Protein AF-A0A2M8EIN1-F1 (afdb_monomer)

pLDDT: mean 70.29, std 22.01, range [26.58, 96.62]

Nearest PDB structures (foldseek):
  2w57-assembly1_B  TM=6.858E-01  e=1.657E-06  Vibrio cholerae
  5fd6-assembly2_C  TM=6.858E-01  e=2.921E-05  Rhizobium leguminosarum bv. viciae
  5fd5-assembly2_B  TM=5.800E-01  e=1.011E-05  Rhizobium leguminosarum bv. viciae
  4rb2-assemb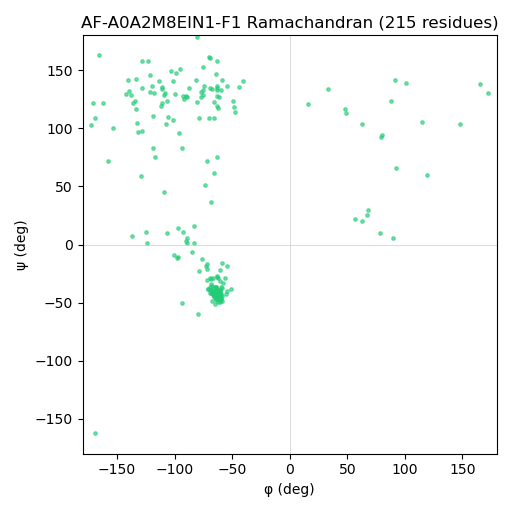ly1_D  TM=7.002E-01  e=6.571E-05  Magnetospirillum gryphiswaldense MSR-1 v2
  2o03-assembly1_A-2  TM=5.219E-01  e=1.565E-05  Mycobacterium tuberculosis

Secondary structure (DSSP, 8-state):
-PPP--TTSPPHHHHHHHHTT----HHHHHHHHHHHHSTTB-EEHHHHHHHHHHTTS-S--------------------------------------------HHHHHHHHHHHHHTTSEEEEE-TT--EEEEE--TT-TT--EEEETTT-BEEETTTTTHHHHHHHHHHHHHHHHHHHHTT--S-----EEEE--HHHHHHHHHHHTS--------

Solvent-accessible surface area (backbone atoms only — not comparable to full-atom values): 14073 Å² total; per-residue (Å²): 132,86,75,83,80,69,97,76,72,75,56,68,63,53,51,53,31,48,77,61,76,41,76,83,41,73,66,53,47,52,56,53,49,54,31,61,76,35,50,53,46,57,30,36,68,68,56,46,51,53,57,58,52,58,73,68,66,81,76,91,82,88,84,88,80,92,79,97,81,84,89,83,84,89,82,94,74,81,90,80,91,82,90,85,84,88,78,92,80,88,82,91,79,83,86,80,93,62,86,64,79,82,48,68,68,58,52,51,54,48,51,52,52,36,35,73,64,56,48,26,43,80,45,69,50,99,85,69,48,60,30,39,23,35,42,60,90,82,51,67,73,49,49,29,35,37,20,77,80,81,46,41,49,44,73,36,60,72,92,35,46,88,53,46,59,59,51,42,52,50,50,51,51,53,54,50,55,42,42,75,74,68,56,73,91,84,82,68,84,55,78,46,77,47,71,43,72,68,59,51,50,52,52,51,54,56,72,70,50,77,79,91,78,84,87,86,131

Mean predicted aligned error: 16.98 Å

Foldseek 3Di:
DDDPDDPPDPDVQVVVCVVLVHDPDPLLSLLLVVQVVVQQDWDFLVRSLVVSQVVLPPPDDDDDDDDPDDDDDDDDDDDDDDDDDDDDDDDDDDDDPDPPNQDSVNSVVSQVSCVVSPQWDWDQAPVRTTIIHGDDPVPQQFEWEAANPRRGIDTCCPVCVVVRVVSSVVVVVVVVVCVVVVDPPDGDYHYHYYHDPVRVVVVVVVVVDDDPPDDDD

Sequence (217 aa):
MPKPLTANEPDPIDVLLSAHGLRRTAAARRVLGWLLAHPDTSYTHAQLQTALQSVGGASDADSDAANPNTRTSDGYAASSSTKGVGTKGEGTKGEGTGSVALDRVTLYRLIDRLTQVGLLLCRVDAQRVRRYQAMPASVHALPHFECQSCHRDSPLLGPLQANALDLEVAAQSALQALKALGYQGLSLDLAVRGVCADCATAAVMQAASPNTADKTS

Radius of gyration: 26.56 Å; Cα contacts (8 Å, |Δi|>4): 176; chains: 1; bounding box: 76×55×76 Å

Structure (mmCIF, N/CA/C/O backbone):
data_AF-A0A2M8EIN1-F1
#
_entry.id   AF-A0A2M8EIN1-F1
#
loop_
_atom_site.group_PDB
_atom_site.id
_atom_site.type_symbol
_atom_site.label_atom_id
_atom_site.label_alt_id
_atom_site.label_comp_id
_atom_site.label_asym_id
_atom_site.label_entity_id
_atom_site.label_seq_id
_atom_site.pdbx_PDB_ins_code
_atom_site.Cartn_x
_atom_site.Cartn_y
_atom_site.Cartn_z
_atom_site.occupancy
_atom_site.B_iso_or_equiv
_atom_site.auth_seq_id
_atom_site.auth_comp_id
_atom_site.auth_asym_id
_atom_site.auth_atom_id
_atom_site.pdbx_PDB_model_num
ATOM 1 N N . MET A 1 1 ? 25.787 29.197 -12.187 1.00 43.19 1 MET A N 1
ATOM 2 C CA . MET A 1 1 ? 26.590 27.962 -12.315 1.00 43.19 1 MET A CA 1
ATOM 3 C C . MET A 1 1 ? 25.955 26.905 -11.426 1.00 43.19 1 MET A C 1
ATOM 5 O O . MET A 1 1 ? 25.859 27.168 -10.232 1.00 43.19 1 MET A O 1
ATOM 9 N N . PRO A 1 2 ? 25.434 25.789 -11.960 1.00 49.88 2 PRO A N 1
ATOM 10 C CA . PRO A 1 2 ? 24.911 24.728 -11.111 1.00 49.88 2 PRO A CA 1
ATOM 11 C C . PRO A 1 2 ? 26.072 24.086 -10.344 1.00 49.88 2 PRO A C 1
ATOM 13 O O . PRO A 1 2 ? 27.142 23.837 -10.898 1.00 49.88 2 PRO A O 1
ATOM 16 N N . LYS A 1 3 ? 25.865 23.902 -9.039 1.00 43.62 3 LYS A N 1
ATOM 17 C CA . LYS A 1 3 ? 26.817 23.288 -8.112 1.00 43.62 3 LYS A CA 1
ATOM 18 C C . LYS A 1 3 ? 27.042 21.831 -8.550 1.00 43.62 3 LYS A C 1
ATOM 20 O O . LYS A 1 3 ? 26.046 21.132 -8.733 1.00 43.62 3 LYS A O 1
ATOM 25 N N . PRO A 1 4 ? 28.287 21.361 -8.741 1.00 45.16 4 PRO A N 1
ATOM 26 C CA . PRO A 1 4 ? 28.523 19.962 -9.070 1.00 45.16 4 PRO A CA 1
ATOM 27 C C . PRO A 1 4 ? 28.022 19.111 -7.900 1.00 45.16 4 PRO A C 1
ATOM 29 O O . PRO A 1 4 ? 28.492 19.264 -6.772 1.00 45.16 4 PRO A O 1
ATOM 32 N N . LEU A 1 5 ? 27.017 18.270 -8.157 1.00 45.00 5 LEU A N 1
ATOM 33 C CA . LEU A 1 5 ? 26.525 17.292 -7.194 1.00 45.00 5 LEU A CA 1
ATOM 34 C C . LEU A 1 5 ? 27.652 16.285 -6.966 1.00 45.00 5 LEU A C 1
ATOM 36 O O . LEU A 1 5 ? 28.040 15.533 -7.858 1.00 45.00 5 LEU A O 1
ATOM 40 N N . THR A 1 6 ? 28.249 16.349 -5.784 1.00 48.03 6 THR A N 1
ATOM 41 C CA . THR A 1 6 ? 29.313 15.453 -5.346 1.00 48.03 6 THR A CA 1
ATOM 42 C C . THR A 1 6 ? 28.803 14.015 -5.318 1.00 48.03 6 THR A C 1
ATOM 44 O O . THR A 1 6 ? 27.806 13.727 -4.663 1.00 48.03 6 THR A O 1
ATOM 47 N N . ALA A 1 7 ? 29.522 13.116 -5.989 1.00 54.56 7 ALA A N 1
ATOM 48 C CA . ALA A 1 7 ? 29.237 11.689 -6.163 1.00 54.56 7 ALA A CA 1
ATOM 49 C C . ALA A 1 7 ? 29.361 10.832 -4.878 1.00 54.56 7 ALA A C 1
ATOM 51 O O . ALA A 1 7 ? 29.859 9.711 -4.929 1.00 54.56 7 ALA A O 1
ATOM 52 N N . ASN A 1 8 ? 28.971 11.360 -3.715 1.00 55.66 8 ASN A N 1
ATOM 53 C CA . ASN A 1 8 ? 29.146 10.685 -2.425 1.00 55.66 8 ASN A CA 1
ATOM 54 C C . ASN A 1 8 ? 27.921 10.773 -1.500 1.00 55.66 8 ASN A C 1
ATOM 56 O O . ASN A 1 8 ? 28.000 10.372 -0.341 1.00 55.66 8 ASN A O 1
ATOM 60 N N . GLU A 1 9 ? 26.793 11.303 -1.982 1.00 69.19 9 GLU A N 1
ATOM 61 C CA . GLU A 1 9 ? 25.536 11.221 -1.238 1.00 69.19 9 GLU A CA 1
ATOM 62 C C . GLU A 1 9 ? 24.924 9.829 -1.468 1.00 69.19 9 GLU A C 1
ATOM 64 O O . GLU A 1 9 ? 24.759 9.425 -2.624 1.00 69.19 9 GLU A O 1
ATOM 69 N N . PRO A 1 10 ? 24.669 9.045 -0.405 1.00 76.00 10 PRO A N 1
ATOM 70 C CA . PRO A 1 10 ? 24.139 7.699 -0.556 1.00 76.00 10 PRO A CA 1
ATOM 71 C C . PRO A 1 10 ? 22.756 7.761 -1.209 1.00 76.00 10 PRO A C 1
ATOM 73 O O . PRO A 1 10 ? 21.912 8.549 -0.788 1.00 76.00 10 PRO A O 1
ATOM 76 N N . ASP A 1 11 ? 22.527 6.916 -2.222 1.00 84.44 11 ASP A N 1
ATOM 77 C CA . ASP A 1 11 ? 21.230 6.797 -2.897 1.00 84.44 11 ASP A CA 1
ATOM 78 C C . ASP A 1 11 ? 20.120 6.643 -1.834 1.00 84.44 11 ASP A C 1
ATOM 80 O O . ASP A 1 11 ? 20.204 5.727 -1.003 1.00 84.44 11 ASP A O 1
ATOM 84 N N . PRO A 1 12 ? 19.092 7.515 -1.811 1.00 86.94 12 PRO A N 1
ATOM 85 C CA . PRO A 1 12 ? 18.032 7.462 -0.804 1.00 86.94 12 PRO A CA 1
ATOM 86 C C . PRO A 1 12 ? 17.336 6.095 -0.758 1.00 86.94 12 PRO A C 1
ATOM 88 O O . PRO A 1 12 ? 16.903 5.656 0.309 1.00 86.94 12 PRO A O 1
ATOM 91 N N . ILE A 1 13 ? 17.282 5.375 -1.883 1.00 87.88 13 ILE A N 1
ATOM 92 C CA . ILE A 1 13 ? 16.743 4.015 -1.945 1.00 87.88 13 ILE A CA 1
ATOM 93 C C . ILE A 1 13 ? 17.654 3.044 -1.182 1.00 87.88 13 ILE A C 1
ATOM 95 O O . ILE A 1 13 ? 17.165 2.203 -0.429 1.00 87.88 13 ILE A O 1
ATOM 99 N N . ASP A 1 14 ? 18.975 3.166 -1.320 1.00 90.06 14 ASP A N 1
ATOM 100 C CA . ASP A 1 14 ? 19.936 2.332 -0.591 1.00 90.06 14 ASP A CA 1
ATOM 101 C C . ASP A 1 14 ? 19.925 2.611 0.914 1.00 90.06 14 ASP A C 1
ATOM 103 O O . ASP A 1 14 ? 20.078 1.676 1.711 1.00 90.06 14 ASP A O 1
ATOM 107 N N . VAL A 1 15 ? 19.715 3.871 1.305 1.00 88.75 15 VAL A N 1
ATOM 108 C CA . VAL A 1 15 ? 19.518 4.261 2.707 1.00 88.75 15 VAL A CA 1
ATOM 109 C C . VAL A 1 15 ? 18.266 3.589 3.267 1.00 88.75 15 VAL A C 1
ATOM 111 O O . VAL A 1 15 ? 18.354 2.929 4.302 1.00 88.75 15 VAL A O 1
ATOM 114 N N . LEU A 1 16 ? 17.131 3.670 2.563 1.00 87.06 16 LEU A N 1
ATOM 115 C CA . LEU A 1 16 ? 15.874 3.031 2.975 1.00 87.06 16 LEU A CA 1
ATOM 116 C C . LEU A 1 16 ? 16.002 1.507 3.066 1.00 87.06 16 LEU A C 1
ATOM 118 O O . LEU A 1 16 ? 15.614 0.906 4.067 1.00 87.06 16 LEU A O 1
ATOM 122 N N . LEU A 1 17 ? 16.597 0.860 2.062 1.00 89.50 17 LEU A N 1
ATOM 123 C CA . LEU A 1 17 ? 16.824 -0.585 2.102 1.00 89.50 17 LEU A CA 1
ATOM 124 C C . LEU A 1 17 ? 17.684 -0.973 3.312 1.00 89.50 17 LEU A C 1
ATOM 126 O O . LEU A 1 17 ? 17.349 -1.918 4.024 1.00 89.50 17 LEU A O 1
ATOM 130 N N . SER A 1 18 ? 18.755 -0.223 3.580 1.00 89.75 18 SER A N 1
ATOM 131 C CA . SER A 1 18 ? 19.656 -0.499 4.704 1.00 89.75 18 SER A CA 1
ATOM 132 C C . SER A 1 18 ? 18.981 -0.268 6.058 1.00 89.75 18 SER A C 1
ATOM 134 O O . SER A 1 18 ? 19.122 -1.105 6.948 1.00 89.75 18 SER A O 1
ATOM 136 N N . ALA A 1 19 ? 18.201 0.808 6.199 1.00 85.81 19 ALA A N 1
ATOM 137 C CA . ALA A 1 19 ? 17.457 1.131 7.419 1.00 85.81 19 ALA A CA 1
ATOM 138 C C . ALA A 1 19 ? 16.446 0.035 7.802 1.00 85.81 19 ALA A C 1
ATOM 140 O O . ALA A 1 19 ? 16.230 -0.218 8.984 1.00 85.81 19 ALA A O 1
ATOM 141 N N . HIS A 1 20 ? 15.890 -0.671 6.812 1.00 86.44 20 HIS A N 1
ATOM 142 C CA . HIS A 1 20 ? 14.961 -1.787 7.013 1.00 86.44 20 HIS A CA 1
ATOM 143 C C . HIS A 1 20 ? 15.640 -3.176 6.955 1.00 86.44 20 HIS A C 1
ATOM 145 O O . HIS A 1 20 ? 14.966 -4.205 6.842 1.00 86.44 20 HIS A O 1
ATOM 151 N N . GLY A 1 21 ? 16.978 -3.236 7.019 1.00 86.56 21 GLY A N 1
ATOM 152 C CA . GLY A 1 21 ? 17.743 -4.491 7.052 1.00 86.56 21 GLY A CA 1
ATOM 153 C C . GLY A 1 21 ? 17.669 -5.313 5.757 1.00 86.56 21 GLY A C 1
ATOM 154 O O . GLY A 1 21 ? 17.814 -6.539 5.781 1.00 86.56 21 GLY A O 1
ATOM 155 N N . LEU A 1 22 ? 17.406 -4.662 4.622 1.00 90.81 22 LEU A N 1
ATOM 156 C CA . LEU A 1 22 ? 17.303 -5.280 3.302 1.00 90.81 22 LEU A CA 1
ATOM 157 C C . LEU A 1 22 ? 18.621 -5.189 2.525 1.00 90.81 22 LEU A C 1
ATOM 159 O O . LEU A 1 22 ? 19.415 -4.262 2.666 1.00 90.81 22 LEU A O 1
ATOM 163 N N . ARG A 1 23 ? 18.855 -6.168 1.643 1.00 90.94 23 ARG A N 1
ATOM 164 C CA . ARG A 1 23 ? 20.025 -6.176 0.752 1.00 90.94 23 ARG A CA 1
ATOM 165 C C . ARG A 1 23 ? 19.836 -5.167 -0.390 1.00 90.94 23 ARG A C 1
ATOM 167 O O . ARG A 1 23 ? 18.823 -5.215 -1.086 1.00 90.94 23 ARG A O 1
ATOM 174 N N . ARG A 1 24 ? 20.863 -4.352 -0.660 1.00 93.25 24 ARG A N 1
ATOM 175 C CA . ARG A 1 24 ? 20.944 -3.329 -1.733 1.00 93.25 24 ARG A CA 1
ATOM 176 C C . ARG A 1 24 ? 21.120 -3.914 -3.145 1.00 93.25 24 ARG A C 1
ATOM 178 O O . ARG A 1 24 ? 22.041 -3.583 -3.891 1.00 93.25 24 ARG A O 1
ATOM 185 N N . THR A 1 25 ? 20.264 -4.866 -3.503 1.00 91.94 25 THR A N 1
ATOM 186 C CA . THR A 1 25 ? 20.297 -5.512 -4.824 1.00 91.94 25 THR A CA 1
ATOM 187 C C . THR A 1 25 ? 19.722 -4.590 -5.902 1.00 91.94 25 THR A C 1
ATOM 189 O O . THR A 1 25 ? 18.850 -3.772 -5.615 1.00 91.94 25 THR A O 1
ATOM 192 N N . ALA A 1 26 ? 20.157 -4.747 -7.157 1.00 89.19 26 ALA A N 1
ATOM 193 C CA . ALA A 1 26 ? 19.619 -3.974 -8.282 1.00 89.19 26 ALA A CA 1
ATOM 194 C C . ALA A 1 26 ? 18.100 -4.173 -8.457 1.00 89.19 26 ALA A C 1
ATOM 196 O O . ALA A 1 26 ? 17.375 -3.222 -8.731 1.00 89.19 26 ALA A O 1
ATOM 197 N N . ALA A 1 27 ? 17.604 -5.394 -8.225 1.00 90.88 27 ALA A N 1
ATOM 198 C CA . ALA A 1 27 ? 16.177 -5.701 -8.263 1.00 90.88 27 ALA A CA 1
ATOM 199 C C . ALA A 1 27 ? 15.396 -4.974 -7.155 1.00 90.88 27 ALA A C 1
ATOM 201 O O . ALA A 1 27 ? 14.360 -4.377 -7.436 1.00 90.88 27 ALA A O 1
ATOM 202 N N . ALA A 1 28 ? 15.908 -4.971 -5.917 1.00 91.25 28 ALA A N 1
ATOM 203 C CA . ALA A 1 28 ? 15.284 -4.246 -4.810 1.00 91.25 28 ALA A CA 1
ATOM 204 C C . ALA A 1 28 ? 15.242 -2.736 -5.078 1.00 91.25 28 ALA A C 1
ATOM 206 O O . ALA A 1 28 ? 14.190 -2.126 -4.905 1.00 91.25 28 ALA A O 1
ATOM 207 N N . ARG A 1 29 ? 16.347 -2.159 -5.576 1.00 92.50 29 ARG A N 1
ATOM 208 C CA . ARG A 1 29 ? 16.404 -0.745 -5.966 1.00 92.50 29 ARG A CA 1
ATOM 209 C C . ARG A 1 29 ? 15.386 -0.405 -7.050 1.00 92.50 29 ARG A C 1
ATOM 211 O O . ARG A 1 29 ? 14.655 0.566 -6.912 1.00 92.50 29 ARG A O 1
ATOM 218 N N . ARG A 1 30 ? 15.289 -1.231 -8.095 1.00 92.50 30 ARG A N 1
ATOM 219 C CA . ARG A 1 30 ? 14.351 -1.020 -9.207 1.00 92.50 30 ARG A CA 1
ATOM 220 C C . ARG A 1 30 ? 12.890 -1.096 -8.757 1.00 92.50 30 ARG A C 1
ATOM 222 O O . ARG A 1 30 ? 12.107 -0.222 -9.108 1.00 92.50 30 ARG A O 1
ATOM 229 N N . VAL A 1 31 ? 12.527 -2.122 -7.984 1.00 93.62 31 VAL A N 1
ATOM 230 C CA . VAL A 1 31 ? 11.150 -2.310 -7.490 1.00 93.62 31 VAL A CA 1
ATOM 231 C C . VAL A 1 31 ? 10.758 -1.180 -6.540 1.00 93.62 31 VAL A C 1
ATOM 233 O O . VAL A 1 31 ? 9.716 -0.557 -6.730 1.00 93.62 31 VAL A O 1
ATOM 236 N N . LEU A 1 32 ? 11.593 -0.901 -5.534 1.00 92.50 32 LEU A N 1
ATOM 237 C CA . LEU A 1 32 ? 11.302 0.130 -4.540 1.00 92.50 32 LEU A CA 1
ATOM 238 C C . LEU A 1 32 ? 11.316 1.529 -5.169 1.00 92.50 32 LEU A C 1
ATOM 240 O O . LEU A 1 32 ? 10.403 2.307 -4.923 1.00 92.50 32 LEU A O 1
ATOM 244 N N . GLY A 1 33 ? 12.291 1.819 -6.032 1.00 91.94 33 GLY A N 1
ATOM 245 C CA . GLY A 1 33 ? 12.370 3.083 -6.763 1.00 91.94 33 GLY A CA 1
ATOM 246 C C . GLY A 1 33 ? 11.152 3.332 -7.649 1.00 91.94 33 GLY A C 1
ATOM 247 O O . GLY A 1 33 ? 10.603 4.429 -7.628 1.00 91.94 33 GLY A O 1
ATOM 248 N N . TRP A 1 34 ? 10.668 2.309 -8.365 1.00 93.81 34 TRP A N 1
ATOM 249 C CA . TRP A 1 34 ? 9.449 2.430 -9.171 1.00 93.81 34 TRP A CA 1
ATOM 250 C C . TRP A 1 34 ? 8.224 2.774 -8.322 1.00 93.81 34 TRP A C 1
ATOM 252 O O . TRP A 1 34 ? 7.456 3.667 -8.676 1.00 93.81 34 TRP A O 1
ATOM 262 N N . LEU A 1 35 ? 8.040 2.074 -7.202 1.00 91.81 35 LEU A N 1
ATOM 263 C CA . LEU A 1 35 ? 6.889 2.281 -6.325 1.0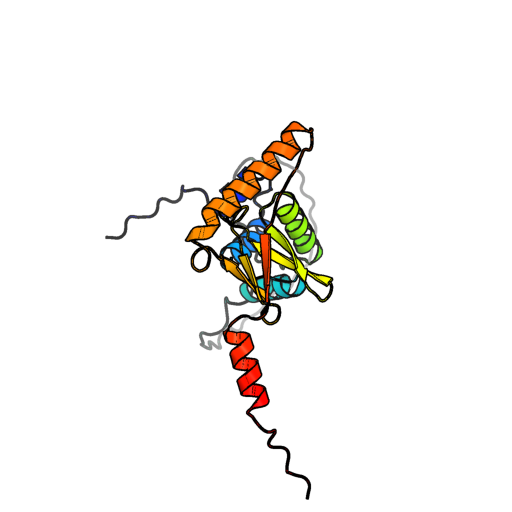0 91.81 35 LEU A CA 1
ATOM 264 C C . LEU A 1 35 ? 6.951 3.650 -5.632 1.00 91.81 35 LEU A C 1
ATOM 266 O O . LEU A 1 35 ? 5.932 4.325 -5.549 1.00 91.81 35 LEU A O 1
ATOM 270 N N . LEU A 1 36 ? 8.137 4.098 -5.206 1.00 88.50 36 LEU A N 1
ATOM 271 C CA . LEU A 1 36 ? 8.331 5.427 -4.612 1.00 88.50 36 LEU A CA 1
ATOM 272 C C . LEU A 1 36 ? 8.146 6.569 -5.618 1.00 88.50 36 LEU A C 1
ATOM 274 O O . LEU A 1 36 ? 7.723 7.649 -5.223 1.00 88.50 36 LEU A O 1
ATOM 278 N N . ALA A 1 37 ? 8.428 6.340 -6.904 1.00 89.06 37 ALA A N 1
ATOM 279 C CA . ALA A 1 37 ? 8.134 7.304 -7.965 1.00 89.06 37 ALA A CA 1
ATOM 280 C C . ALA A 1 37 ? 6.626 7.426 -8.262 1.00 89.06 37 ALA A C 1
ATOM 282 O O . ALA A 1 37 ? 6.197 8.406 -8.866 1.00 89.06 37 ALA A O 1
ATOM 283 N N . HIS A 1 38 ? 5.819 6.453 -7.823 1.00 87.94 38 HIS A N 1
ATOM 284 C CA . HIS A 1 38 ? 4.370 6.414 -8.026 1.00 87.94 38 HIS A CA 1
ATOM 285 C C . HIS A 1 38 ? 3.632 6.175 -6.697 1.00 87.94 38 HIS A C 1
ATOM 287 O O . HIS A 1 38 ? 2.891 5.192 -6.582 1.00 87.94 38 HIS A O 1
ATOM 293 N N . PRO A 1 39 ? 3.810 7.053 -5.688 1.00 80.69 39 PRO A N 1
ATOM 294 C CA . PRO A 1 39 ? 3.332 6.801 -4.331 1.00 80.69 39 PRO A CA 1
ATOM 295 C C . PRO A 1 39 ? 1.807 6.694 -4.253 1.00 80.69 39 PRO A C 1
ATOM 297 O O . PRO A 1 39 ? 1.313 5.935 -3.434 1.00 80.69 39 PRO A O 1
ATOM 300 N N . ASP A 1 40 ? 1.062 7.354 -5.143 1.00 76.31 40 ASP A N 1
ATOM 301 C CA . ASP A 1 40 ? -0.413 7.349 -5.150 1.00 76.31 40 ASP A CA 1
ATOM 302 C C . ASP A 1 40 ? -1.020 6.213 -5.995 1.00 76.31 40 ASP A C 1
ATOM 304 O O . ASP A 1 40 ? -2.236 6.145 -6.196 1.00 76.31 40 ASP A O 1
ATOM 308 N N . THR A 1 41 ? -0.178 5.344 -6.567 1.00 84.44 41 THR A N 1
ATOM 309 C CA . THR A 1 41 ? -0.621 4.260 -7.453 1.00 84.44 41 THR A CA 1
ATOM 310 C C . THR A 1 41 ? -0.528 2.917 -6.750 1.00 84.44 41 THR A C 1
ATOM 312 O O . THR A 1 41 ? 0.544 2.489 -6.321 1.00 84.44 41 THR A O 1
ATOM 315 N N . SER A 1 42 ? -1.655 2.211 -6.693 1.00 86.56 42 SER A N 1
ATOM 316 C CA . SER A 1 42 ? -1.711 0.843 -6.196 1.00 86.56 42 SER A CA 1
ATOM 317 C C . SER A 1 42 ? -1.547 -0.156 -7.348 1.00 86.56 42 SER A C 1
ATOM 319 O O . SER A 1 42 ? -2.279 -0.128 -8.339 1.00 86.56 42 SER A O 1
ATOM 321 N N . TYR A 1 43 ? -0.582 -1.066 -7.224 1.00 91.19 43 TYR A N 1
ATOM 322 C CA . TYR A 1 43 ? -0.282 -2.068 -8.245 1.00 91.19 43 TYR A CA 1
ATOM 323 C C . TYR A 1 43 ? -0.659 -3.467 -7.777 1.00 91.19 43 TYR A C 1
ATOM 325 O O . TYR A 1 43 ? -0.275 -3.903 -6.694 1.00 91.19 43 TYR A O 1
ATOM 333 N N . THR A 1 44 ? -1.323 -4.245 -8.624 1.00 91.88 44 THR A N 1
ATOM 334 C CA . THR A 1 44 ? -1.281 -5.708 -8.479 1.00 91.88 44 THR A CA 1
ATOM 335 C C . THR A 1 44 ? 0.114 -6.225 -8.837 1.00 91.88 44 THR A C 1
ATOM 337 O O . THR A 1 44 ? 0.875 -5.563 -9.543 1.00 91.88 44 THR A O 1
ATOM 340 N N . HIS A 1 45 ? 0.456 -7.443 -8.410 1.00 91.38 45 HIS A N 1
ATOM 341 C CA . HIS A 1 45 ? 1.738 -8.046 -8.789 1.00 91.38 45 HIS A CA 1
ATOM 342 C C . HIS A 1 45 ? 1.939 -8.103 -10.314 1.00 91.38 45 HIS A C 1
ATOM 344 O O . HIS A 1 45 ? 3.023 -7.791 -10.799 1.00 91.38 45 HIS A O 1
ATOM 350 N N . ALA A 1 46 ? 0.896 -8.471 -11.069 1.00 90.62 46 ALA A N 1
ATOM 351 C CA . ALA A 1 46 ? 0.962 -8.559 -12.526 1.00 90.62 46 ALA A CA 1
ATOM 352 C C . ALA A 1 46 ? 1.189 -7.181 -13.168 1.00 90.62 46 ALA A C 1
ATOM 354 O O . ALA A 1 46 ? 2.063 -7.038 -14.016 1.00 90.62 46 ALA A O 1
ATOM 355 N N . GLN A 1 47 ? 0.467 -6.153 -12.709 1.00 92.12 47 GLN A N 1
ATOM 356 C CA . GLN A 1 47 ? 0.660 -4.781 -13.187 1.00 92.12 47 GLN A CA 1
ATOM 357 C C . GLN A 1 47 ? 2.066 -4.265 -12.882 1.00 92.12 47 GLN A C 1
ATOM 359 O O . GLN A 1 47 ? 2.694 -3.665 -13.749 1.00 92.12 47 GLN A O 1
ATOM 364 N N . LEU A 1 48 ? 2.582 -4.528 -11.678 1.00 93.19 48 LEU A N 1
ATOM 365 C CA . LEU A 1 48 ? 3.937 -4.132 -11.304 1.00 93.19 48 LEU A CA 1
ATOM 366 C C . LEU A 1 48 ? 4.987 -4.854 -12.157 1.00 93.19 48 LEU A C 1
ATOM 368 O O . LEU A 1 48 ? 5.960 -4.240 -12.580 1.00 93.19 48 LEU A O 1
ATOM 372 N N . GLN A 1 49 ? 4.779 -6.137 -12.458 1.00 91.44 49 GLN A N 1
ATOM 373 C CA . GLN A 1 49 ? 5.652 -6.888 -13.355 1.00 91.44 49 GLN A CA 1
ATOM 374 C C . GLN A 1 49 ? 5.686 -6.259 -14.756 1.00 91.44 49 GLN A C 1
ATOM 376 O O . GLN A 1 49 ? 6.772 -6.004 -15.273 1.00 91.44 49 GLN A O 1
ATOM 381 N N . THR A 1 50 ? 4.525 -5.960 -15.344 1.00 91.50 50 THR A N 1
ATOM 382 C CA . THR A 1 50 ? 4.427 -5.310 -16.661 1.00 91.50 50 THR A CA 1
ATOM 383 C C . THR A 1 50 ? 5.079 -3.927 -16.662 1.00 91.50 50 THR A C 1
ATOM 385 O O . THR A 1 50 ? 5.870 -3.621 -17.552 1.00 91.50 50 THR A O 1
ATOM 388 N N . ALA A 1 51 ? 4.800 -3.113 -15.642 1.00 90.19 51 ALA A N 1
ATOM 389 C CA . ALA A 1 51 ? 5.354 -1.770 -15.503 1.00 90.19 51 ALA A CA 1
ATOM 390 C C . ALA A 1 51 ? 6.883 -1.788 -15.355 1.00 90.19 51 ALA A C 1
ATOM 392 O O . ALA A 1 51 ? 7.589 -0.984 -15.951 1.00 90.19 51 ALA A O 1
ATOM 393 N N . LEU A 1 52 ? 7.423 -2.752 -14.607 1.00 89.50 52 LEU A N 1
ATOM 394 C CA . LEU A 1 52 ? 8.867 -2.897 -14.466 1.00 89.50 52 LEU A CA 1
ATOM 395 C C . LEU A 1 52 ? 9.514 -3.422 -15.748 1.00 89.50 52 LEU A C 1
ATOM 397 O O . LEU A 1 52 ? 10.654 -3.059 -16.015 1.00 89.50 52 LEU A O 1
ATOM 401 N N . GLN A 1 53 ? 8.827 -4.237 -16.550 1.00 85.44 53 GLN A N 1
ATOM 402 C CA . GLN A 1 53 ? 9.348 -4.751 -17.821 1.00 85.44 53 GLN A CA 1
ATOM 403 C C . GLN A 1 53 ? 9.444 -3.666 -18.905 1.00 85.44 53 GLN A C 1
ATOM 405 O O . GLN A 1 53 ? 10.446 -3.639 -19.618 1.00 85.44 53 GLN A O 1
ATOM 410 N N . SER A 1 54 ? 8.483 -2.738 -18.989 1.00 72.25 54 SER A N 1
ATOM 411 C CA . SER A 1 54 ? 8.480 -1.672 -20.009 1.00 72.25 54 SER A CA 1
ATOM 412 C C . SER A 1 54 ? 9.628 -0.665 -19.854 1.00 72.25 54 SER A C 1
ATOM 414 O O . SER A 1 54 ? 10.141 -0.154 -20.842 1.00 72.25 54 SER A O 1
ATOM 416 N N . VAL A 1 55 ? 10.111 -0.444 -18.630 1.00 63.59 55 VAL A N 1
ATOM 417 C CA . VAL A 1 55 ? 11.260 0.439 -18.338 1.00 63.59 55 VAL A CA 1
ATOM 418 C C . VAL A 1 55 ? 12.595 -0.171 -18.784 1.00 63.59 55 VAL A C 1
ATOM 420 O O . VAL A 1 55 ? 13.589 0.530 -18.922 1.00 63.59 55 VAL A O 1
ATOM 423 N N . GLY A 1 56 ? 12.640 -1.489 -19.008 1.00 52.06 56 GLY A N 1
ATOM 424 C CA . GLY A 1 56 ? 13.848 -2.198 -19.439 1.00 52.06 56 GLY A CA 1
ATOM 425 C C . GLY A 1 56 ? 14.045 -2.276 -20.953 1.00 52.06 56 GLY A C 1
ATOM 426 O O . GLY A 1 56 ? 14.995 -2.930 -21.365 1.00 52.06 56 GLY A O 1
ATOM 427 N N . GLY A 1 57 ? 13.150 -1.683 -21.753 1.00 38.56 57 GLY A N 1
ATOM 428 C CA . GLY A 1 57 ? 13.140 -1.805 -23.217 1.00 38.56 57 GLY A CA 1
ATOM 429 C C . GLY A 1 57 ? 13.169 -0.481 -23.987 1.00 38.56 57 GLY A C 1
ATOM 430 O O . GLY A 1 57 ? 12.940 -0.494 -25.188 1.00 38.56 57 GLY A O 1
ATOM 431 N N . ALA A 1 58 ? 13.420 0.650 -23.320 1.00 35.16 58 ALA A N 1
ATOM 432 C CA . ALA A 1 58 ? 13.434 1.982 -23.936 1.00 35.16 58 ALA A CA 1
ATOM 433 C C . ALA A 1 58 ? 14.853 2.579 -24.037 1.00 35.16 58 ALA A C 1
ATOM 435 O O . ALA A 1 58 ? 15.073 3.745 -23.718 1.00 35.16 58 ALA A O 1
ATOM 436 N N . SER A 1 59 ? 15.819 1.775 -24.475 1.00 37.06 59 SER A N 1
ATOM 437 C CA . SER A 1 59 ? 17.071 2.261 -25.059 1.00 37.06 59 SER A CA 1
ATOM 438 C C . SER A 1 59 ? 17.343 1.435 -26.313 1.00 37.06 59 SER A C 1
ATOM 440 O O . SER A 1 59 ? 17.402 0.212 -26.221 1.00 37.06 59 SER A O 1
ATOM 442 N N . ASP A 1 60 ? 17.491 2.125 -27.442 1.00 37.78 60 ASP A N 1
ATOM 443 C CA . ASP A 1 60 ? 17.894 1.623 -28.765 1.00 37.78 60 ASP A CA 1
ATOM 444 C C . ASP A 1 60 ? 16.755 1.206 -29.713 1.00 37.78 60 ASP A C 1
ATOM 446 O O . ASP A 1 60 ? 16.637 0.058 -30.137 1.00 37.78 60 ASP A O 1
ATOM 450 N N . ALA A 1 61 ? 15.955 2.190 -30.129 1.00 40.75 61 ALA A N 1
ATOM 451 C CA . ALA A 1 61 ? 15.386 2.201 -31.474 1.00 40.75 61 ALA A CA 1
ATOM 452 C C . ALA A 1 61 ? 15.364 3.643 -32.011 1.00 40.75 61 ALA A C 1
ATOM 454 O O . ALA A 1 61 ? 14.875 4.546 -31.337 1.00 40.75 61 ALA A O 1
ATOM 455 N N . ASP A 1 62 ? 15.901 3.792 -33.222 1.00 31.38 62 ASP A N 1
ATOM 456 C CA . ASP A 1 62 ? 15.986 4.971 -34.095 1.00 31.38 62 ASP A CA 1
ATOM 457 C C . ASP A 1 62 ? 17.053 6.047 -33.836 1.00 31.38 62 ASP A C 1
ATOM 459 O O . ASP A 1 62 ? 16.820 7.085 -33.222 1.00 31.38 62 ASP A O 1
ATOM 463 N N . SER A 1 63 ? 18.195 5.855 -34.510 1.00 38.22 63 SER A N 1
ATOM 464 C CA . SER A 1 63 ? 18.609 6.798 -35.562 1.00 38.22 63 SER A CA 1
ATOM 465 C C . SER A 1 63 ? 19.502 6.108 -36.606 1.00 38.22 63 SER A C 1
ATOM 467 O O . SER A 1 63 ? 20.683 5.854 -36.371 1.00 38.22 63 SER A O 1
ATOM 469 N N . ASP A 1 64 ? 18.873 5.764 -37.729 1.00 32.16 64 ASP A N 1
ATOM 470 C CA . ASP A 1 64 ? 19.341 5.872 -39.116 1.00 32.16 64 ASP A CA 1
ATOM 471 C C . ASP A 1 64 ? 20.841 6.100 -39.387 1.00 32.16 64 ASP A C 1
ATOM 473 O O . ASP A 1 64 ? 21.393 7.156 -39.090 1.00 32.16 64 ASP A O 1
ATOM 477 N N . ALA A 1 65 ? 21.462 5.169 -40.119 1.00 31.56 65 ALA A N 1
ATOM 478 C CA . ALA A 1 65 ? 21.877 5.392 -41.513 1.00 31.56 65 ALA A CA 1
ATOM 479 C C . ALA A 1 65 ? 22.732 4.221 -42.025 1.00 31.56 65 ALA A C 1
ATOM 481 O O . ALA A 1 65 ? 23.705 3.788 -41.410 1.00 31.56 65 ALA A O 1
ATOM 482 N N . ALA A 1 66 ? 22.356 3.731 -43.202 1.00 34.75 66 ALA A N 1
ATOM 483 C CA . ALA A 1 66 ? 23.033 2.694 -43.958 1.00 34.75 66 ALA A CA 1
ATOM 484 C C . ALA A 1 66 ? 24.519 3.005 -44.228 1.00 34.75 66 ALA A C 1
ATOM 486 O O . ALA A 1 66 ? 24.859 4.082 -44.714 1.00 34.75 66 ALA A O 1
ATOM 487 N N . ASN A 1 67 ? 25.387 2.006 -44.052 1.00 40.41 67 ASN A N 1
ATOM 488 C CA . ASN A 1 67 ? 26.655 1.941 -44.776 1.00 40.41 67 ASN A CA 1
ATOM 489 C C . ASN A 1 67 ? 26.859 0.527 -45.354 1.00 40.41 67 ASN A C 1
ATOM 491 O O . ASN A 1 67 ? 27.182 -0.400 -44.608 1.00 40.41 67 ASN A O 1
ATOM 495 N N . PRO A 1 68 ? 26.666 0.329 -46.670 1.00 37.44 68 PRO A N 1
ATOM 496 C CA . PRO A 1 68 ? 26.914 -0.937 -47.329 1.00 37.44 68 PRO A CA 1
ATOM 497 C C . PRO A 1 68 ? 28.337 -0.939 -47.896 1.00 37.44 68 PRO A C 1
ATOM 499 O O . PRO A 1 68 ? 28.531 -0.655 -49.073 1.00 37.44 68 PRO A O 1
ATOM 502 N N . ASN A 1 69 ? 29.343 -1.253 -47.077 1.00 33.12 69 ASN A N 1
ATOM 503 C CA . ASN A 1 69 ? 30.620 -1.764 -47.586 1.00 33.12 69 ASN A CA 1
ATOM 504 C C . ASN A 1 69 ? 31.522 -2.297 -46.471 1.00 33.12 69 ASN A C 1
ATOM 506 O O . ASN A 1 69 ? 32.113 -1.529 -45.720 1.00 33.12 69 ASN A O 1
ATOM 510 N N . THR A 1 70 ? 31.682 -3.620 -46.419 1.00 34.19 70 THR A N 1
ATOM 511 C CA . THR A 1 70 ? 32.995 -4.291 -46.343 1.00 34.19 70 THR A CA 1
ATOM 512 C C . THR A 1 70 ? 32.799 -5.804 -46.476 1.00 34.19 70 THR A C 1
ATOM 514 O O . THR A 1 70 ? 32.356 -6.498 -45.567 1.00 34.19 70 THR A O 1
ATOM 517 N N . ARG A 1 71 ? 33.106 -6.312 -47.674 1.00 30.45 71 ARG A N 1
ATOM 518 C CA . ARG A 1 71 ? 33.483 -7.709 -47.923 1.00 30.45 7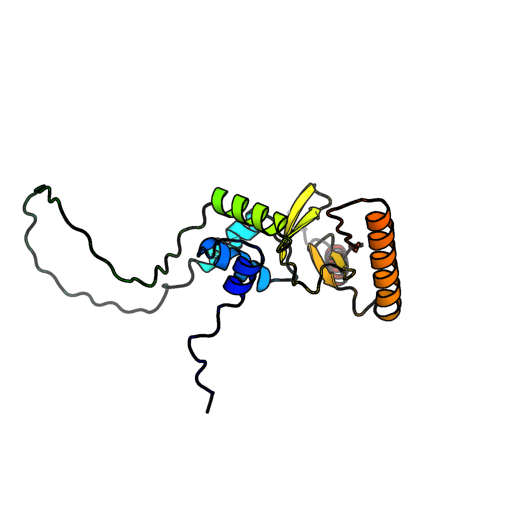1 ARG A CA 1
ATOM 519 C C . ARG A 1 71 ? 34.959 -7.876 -47.574 1.00 30.45 71 ARG A C 1
ATOM 521 O O . ARG A 1 71 ? 35.715 -6.998 -47.966 1.00 30.45 71 ARG A O 1
ATOM 528 N N . THR A 1 72 ? 35.291 -9.024 -46.972 1.00 30.12 72 THR A N 1
ATOM 529 C CA . THR A 1 72 ? 36.483 -9.910 -47.117 1.00 30.12 72 THR A CA 1
ATOM 530 C C . THR A 1 72 ? 36.732 -10.548 -45.747 1.00 30.12 72 THR A C 1
ATOM 532 O O . THR A 1 72 ? 36.966 -9.824 -44.789 1.00 30.12 72 THR A O 1
ATOM 535 N N . SER A 1 73 ? 36.384 -11.812 -45.515 1.00 31.62 73 SER A N 1
ATOM 536 C CA . SER A 1 73 ? 36.997 -13.071 -45.974 1.00 31.62 73 SER A CA 1
ATOM 537 C C . SER A 1 73 ? 37.856 -13.698 -44.868 1.00 31.62 73 SER A C 1
ATOM 539 O O . SER A 1 73 ? 38.579 -13.016 -44.154 1.00 31.62 73 SER A O 1
ATOM 541 N N . ASP A 1 74 ? 37.727 -15.023 -44.795 1.00 28.77 74 ASP A N 1
ATOM 542 C CA . ASP A 1 74 ? 38.679 -15.998 -44.257 1.00 28.77 74 ASP A CA 1
ATOM 543 C C . ASP A 1 74 ? 38.653 -16.352 -42.759 1.00 28.77 74 ASP A C 1
ATOM 545 O O . ASP A 1 74 ? 38.883 -15.539 -41.870 1.00 28.77 74 ASP A O 1
ATOM 549 N N . GLY A 1 75 ? 38.492 -17.662 -42.515 1.00 31.58 75 GLY A N 1
ATOM 550 C CA . GLY A 1 75 ? 39.264 -18.346 -41.475 1.00 31.58 75 GLY A CA 1
ATOM 551 C C . GLY A 1 75 ? 38.501 -18.993 -40.319 1.00 31.58 75 GLY A C 1
ATOM 552 O O . GLY A 1 75 ? 38.785 -18.685 -39.167 1.00 31.58 75 GLY A O 1
ATOM 553 N N . TYR A 1 76 ? 37.611 -19.958 -40.578 1.00 27.41 76 TYR A N 1
ATOM 554 C CA . TYR A 1 76 ? 37.239 -20.938 -39.547 1.00 27.41 76 TYR A CA 1
ATOM 555 C C . TYR A 1 76 ? 38.329 -22.013 -39.439 1.00 27.41 76 TYR A C 1
ATOM 557 O O . TYR A 1 76 ? 38.449 -22.871 -40.312 1.00 27.41 76 TYR A O 1
ATOM 565 N N . ALA A 1 77 ? 39.091 -21.991 -38.344 1.00 30.28 77 ALA A N 1
ATOM 566 C CA . ALA A 1 77 ? 39.938 -23.097 -37.914 1.00 30.28 77 ALA A CA 1
ATOM 567 C C . ALA A 1 77 ? 39.754 -23.358 -36.409 1.00 30.28 77 ALA A C 1
ATOM 569 O O . ALA A 1 77 ? 40.042 -22.511 -35.573 1.00 30.28 77 ALA A O 1
ATOM 570 N N . ALA A 1 78 ? 39.244 -24.558 -36.125 1.00 28.30 78 ALA A N 1
ATOM 571 C CA . ALA A 1 78 ? 39.661 -25.486 -35.074 1.00 28.30 78 ALA A CA 1
ATOM 572 C C . ALA A 1 78 ? 39.857 -24.986 -33.619 1.00 28.30 78 ALA A C 1
ATOM 574 O O . ALA A 1 78 ? 40.824 -24.317 -33.282 1.00 28.30 78 ALA A O 1
ATOM 575 N N . SER A 1 79 ? 38.970 -25.488 -32.746 1.00 27.64 79 SER A N 1
ATOM 576 C CA . SER A 1 79 ? 39.253 -26.219 -31.491 1.00 27.64 79 SER A CA 1
ATOM 577 C C . SER A 1 79 ? 40.495 -25.862 -30.654 1.00 27.64 79 SER A C 1
ATOM 579 O O . SER A 1 79 ? 41.618 -25.986 -31.133 1.00 27.64 79 SER A O 1
ATOM 581 N N . SER A 1 80 ? 40.319 -25.733 -29.331 1.00 31.20 80 SER A N 1
ATOM 582 C CA . SER A 1 80 ? 40.728 -26.768 -28.349 1.00 31.20 80 SER A CA 1
ATOM 583 C C . SER A 1 80 ? 40.761 -26.241 -26.915 1.00 31.20 80 SER A C 1
ATOM 585 O O . SER A 1 80 ? 41.287 -25.172 -26.623 1.00 31.20 80 SER A O 1
ATOM 587 N N . SER A 1 81 ? 40.259 -27.082 -26.013 1.00 32.81 81 SER A N 1
ATOM 588 C CA . SER A 1 81 ? 40.472 -27.067 -24.570 1.00 32.81 81 SER A CA 1
ATOM 589 C C . SER A 1 81 ? 41.926 -26.829 -24.161 1.00 32.81 81 SER A C 1
ATOM 591 O O . SER A 1 81 ? 42.808 -27.561 -24.597 1.00 32.81 81 SER A O 1
ATOM 593 N N . THR A 1 82 ? 42.146 -25.958 -23.175 1.00 35.28 82 THR A N 1
ATOM 594 C CA . THR A 1 82 ? 43.181 -26.180 -22.155 1.00 35.28 82 THR A CA 1
ATOM 595 C C . THR A 1 82 ? 42.683 -25.750 -20.778 1.00 35.28 82 THR A C 1
ATOM 597 O O . THR A 1 82 ? 41.929 -24.796 -20.606 1.00 35.28 82 THR A O 1
ATOM 600 N N . LYS A 1 83 ? 43.078 -26.560 -19.799 1.00 32.38 83 LYS A N 1
ATOM 601 C CA . LYS A 1 83 ? 42.774 -26.508 -18.373 1.00 32.38 83 LYS A CA 1
ATOM 602 C C . LYS A 1 83 ? 43.907 -25.713 -17.712 1.00 32.38 83 LYS A C 1
ATOM 604 O O . LYS A 1 83 ? 45.063 -26.065 -17.921 1.00 32.38 83 LYS A O 1
ATOM 609 N N . GLY A 1 84 ? 43.598 -24.680 -16.929 1.00 31.06 84 GLY A N 1
ATOM 610 C CA . GLY A 1 84 ? 44.590 -23.855 -16.227 1.00 31.06 84 GLY A CA 1
ATOM 611 C C . GLY A 1 84 ? 44.161 -23.569 -14.789 1.00 31.06 84 GLY A C 1
ATOM 612 O O . GLY A 1 84 ? 43.070 -23.065 -14.552 1.00 31.06 84 GLY A O 1
ATOM 613 N N . VAL A 1 85 ? 45.011 -23.962 -13.845 1.00 29.95 85 VAL A N 1
ATOM 614 C CA . VAL A 1 85 ? 44.875 -23.855 -12.384 1.00 29.95 85 VAL A CA 1
ATOM 615 C C . VAL A 1 85 ? 45.657 -22.631 -11.878 1.00 29.95 85 VAL A C 1
ATOM 617 O O . VAL A 1 85 ? 46.732 -22.358 -12.400 1.00 29.95 85 VAL A O 1
ATOM 620 N N . GLY A 1 86 ? 45.164 -21.986 -10.807 1.00 29.30 86 GLY A N 1
ATOM 621 C CA . GLY A 1 86 ? 45.838 -20.917 -10.034 1.00 29.30 86 GLY A CA 1
ATOM 622 C C . GLY A 1 86 ? 45.512 -19.509 -10.557 1.00 29.30 86 GLY A C 1
ATOM 623 O O . GLY A 1 86 ? 45.378 -19.333 -11.754 1.00 29.30 86 GLY A O 1
ATOM 624 N N . THR A 1 87 ? 45.311 -18.444 -9.780 1.00 28.55 87 THR A N 1
ATOM 625 C CA . THR A 1 87 ? 45.703 -18.088 -8.408 1.00 28.55 87 THR A CA 1
ATOM 626 C C . THR A 1 87 ? 44.871 -16.880 -7.931 1.00 28.55 87 THR A C 1
ATOM 628 O O . THR A 1 87 ? 44.284 -16.154 -8.725 1.00 28.55 87 THR A O 1
ATOM 631 N N . LYS A 1 88 ? 44.862 -16.680 -6.610 1.00 33.16 88 LYS A N 1
ATOM 632 C CA . LYS A 1 88 ? 44.345 -15.554 -5.807 1.00 33.16 88 LYS A CA 1
ATOM 633 C C . LYS A 1 88 ? 44.619 -14.154 -6.407 1.00 33.16 88 LYS A C 1
ATOM 635 O O . LYS A 1 88 ? 45.738 -13.900 -6.839 1.00 33.16 88 LYS A O 1
ATOM 640 N N . GLY A 1 89 ? 43.649 -13.239 -6.310 1.00 29.94 89 GLY A N 1
ATOM 641 C CA . GLY A 1 89 ? 43.821 -11.806 -6.590 1.00 29.94 89 GLY A CA 1
ATOM 642 C C . GLY A 1 89 ? 42.699 -10.951 -5.985 1.00 29.94 89 GLY A C 1
ATOM 643 O O . GLY A 1 89 ? 41.524 -11.186 -6.253 1.00 29.94 89 GLY A O 1
ATOM 644 N N . GLU A 1 90 ? 43.083 -10.002 -5.129 1.00 26.58 90 GLU A N 1
ATOM 645 C CA . GLU A 1 90 ? 42.287 -8.872 -4.629 1.00 26.58 90 GLU A CA 1
ATOM 646 C C . GLU A 1 90 ? 41.874 -7.904 -5.753 1.00 26.58 90 GLU A C 1
ATOM 648 O O . GLU A 1 90 ? 42.568 -7.791 -6.759 1.00 26.58 90 GLU A O 1
ATOM 653 N N . GLY A 1 91 ? 40.806 -7.126 -5.524 1.00 27.47 91 GLY A N 1
ATOM 654 C CA . GLY A 1 91 ? 40.610 -5.830 -6.192 1.00 27.47 91 GLY A CA 1
ATOM 655 C C . GLY A 1 91 ? 39.413 -5.703 -7.145 1.00 27.47 91 GLY A C 1
ATOM 656 O O . GLY A 1 91 ? 39.450 -6.152 -8.281 1.00 27.47 91 GLY A O 1
ATOM 657 N N . THR A 1 92 ? 38.390 -4.984 -6.664 1.00 35.72 92 THR A N 1
ATOM 658 C CA . THR A 1 92 ? 37.534 -4.001 -7.376 1.00 35.72 92 THR A CA 1
ATOM 659 C C . THR A 1 92 ? 36.903 -4.329 -8.743 1.00 35.72 92 THR A C 1
ATOM 661 O O . THR A 1 92 ? 37.578 -4.323 -9.767 1.00 35.72 92 THR A O 1
ATOM 664 N N . LYS A 1 93 ? 35.559 -4.372 -8.783 1.00 30.84 93 LYS A N 1
ATOM 665 C CA . LYS A 1 93 ? 34.696 -3.775 -9.835 1.00 30.84 93 LYS A CA 1
ATOM 666 C C . LYS A 1 93 ? 33.233 -3.870 -9.364 1.00 30.84 93 LYS A C 1
ATOM 668 O O . LYS A 1 93 ? 32.791 -4.948 -8.995 1.00 30.84 93 LYS A O 1
ATOM 673 N N . GLY A 1 94 ? 32.451 -2.802 -9.225 1.00 34.16 94 GLY A N 1
ATOM 674 C CA . GLY A 1 94 ? 32.369 -1.656 -10.124 1.00 34.16 94 GLY A CA 1
ATOM 675 C C . GLY A 1 94 ? 31.490 -2.041 -11.311 1.00 34.16 94 GLY A C 1
ATOM 676 O O . GLY A 1 94 ? 31.985 -2.656 -12.244 1.00 34.16 94 GLY A O 1
ATOM 677 N N . GLU A 1 95 ? 30.203 -1.707 -11.196 1.00 40.44 95 GLU A N 1
ATOM 678 C CA . GLU A 1 95 ? 29.192 -1.646 -12.263 1.00 40.44 95 GLU A CA 1
ATOM 679 C C . GLU A 1 95 ? 28.833 -2.945 -12.998 1.00 40.44 95 GLU A C 1
ATOM 681 O O . GLU A 1 95 ? 29.490 -3.410 -13.922 1.00 40.44 95 GLU A O 1
ATOM 686 N N . GLY A 1 96 ? 27.667 -3.473 -12.619 1.00 35.75 96 GLY A N 1
ATOM 687 C CA . GLY A 1 96 ? 26.840 -4.312 -13.473 1.00 35.75 96 GLY A CA 1
ATOM 688 C C . GLY A 1 96 ? 25.495 -3.628 -13.684 1.00 35.75 96 GLY A C 1
ATOM 689 O O . GLY A 1 96 ? 24.529 -3.927 -12.980 1.00 35.75 96 GLY A O 1
ATOM 690 N N . THR A 1 97 ? 25.435 -2.700 -14.639 1.00 44.41 97 THR A N 1
ATOM 691 C CA . THR A 1 97 ? 24.214 -2.291 -15.347 1.00 44.41 97 THR A CA 1
ATOM 692 C C . THR A 1 97 ? 23.700 -3.499 -16.126 1.00 44.41 97 THR A C 1
ATOM 694 O O . THR A 1 97 ? 23.880 -3.640 -17.327 1.00 44.41 97 THR A O 1
ATOM 697 N N . GLY A 1 98 ? 23.108 -4.443 -15.403 1.00 37.66 98 GLY A N 1
ATOM 698 C CA . GLY A 1 98 ? 22.348 -5.529 -15.988 1.00 37.66 98 GLY A CA 1
ATOM 699 C C . GLY A 1 98 ? 20.884 -5.185 -15.836 1.00 37.66 98 GLY A C 1
ATOM 700 O O . GLY A 1 98 ? 20.346 -5.299 -14.732 1.00 37.66 98 GLY A O 1
ATOM 701 N N . SER A 1 99 ? 20.218 -4.815 -16.930 1.00 50.22 99 SER A N 1
ATOM 702 C CA . SER A 1 99 ? 18.765 -4.931 -17.054 1.00 50.22 99 SER A CA 1
ATOM 703 C C . SER A 1 99 ? 18.390 -6.419 -17.042 1.00 50.22 99 SER A C 1
ATOM 705 O O . SER A 1 99 ? 17.872 -6.971 -18.009 1.00 50.22 99 SER A O 1
ATOM 707 N N . VAL A 1 100 ? 18.705 -7.113 -15.947 1.00 55.53 100 VAL A N 1
ATOM 708 C CA . VAL A 1 100 ? 18.312 -8.498 -15.747 1.00 55.53 100 VAL A CA 1
ATOM 709 C C . VAL A 1 100 ? 16.795 -8.481 -15.708 1.00 55.53 100 VAL A C 1
ATOM 711 O O . VAL A 1 100 ? 16.194 -7.775 -14.889 1.00 55.53 100 VAL A O 1
ATOM 714 N N . ALA A 1 101 ? 16.188 -9.195 -16.652 1.00 70.00 101 ALA A N 1
ATOM 715 C CA . ALA A 1 101 ? 14.757 -9.417 -16.682 1.00 70.00 101 ALA A CA 1
ATOM 716 C C . ALA A 1 101 ? 14.322 -9.862 -15.281 1.00 70.00 101 ALA A C 1
ATOM 718 O O . ALA A 1 101 ? 14.827 -10.847 -14.741 1.00 70.00 101 ALA A O 1
ATOM 719 N N . LEU A 1 102 ? 13.462 -9.066 -14.645 1.00 83.62 102 LEU A N 1
ATOM 720 C CA . LEU A 1 102 ? 13.046 -9.330 -13.279 1.00 83.62 102 LEU A CA 1
ATOM 721 C C . LEU A 1 102 ? 12.160 -10.576 -13.283 1.00 83.62 102 LEU A C 1
ATOM 723 O O . LEU A 1 102 ? 11.031 -10.534 -13.773 1.00 83.62 102 LEU A O 1
ATOM 727 N N . ASP A 1 103 ? 12.684 -11.679 -12.754 1.00 88.44 103 ASP A N 1
ATOM 728 C CA . ASP A 1 103 ? 11.923 -12.916 -12.627 1.00 88.44 103 ASP A CA 1
ATOM 729 C C . ASP A 1 103 ? 10.736 -12.745 -11.662 1.00 88.44 103 ASP A C 1
ATOM 731 O O . ASP A 1 103 ? 10.804 -12.031 -10.654 1.00 88.44 103 ASP A O 1
ATOM 735 N N . ARG A 1 104 ? 9.650 -13.459 -11.960 1.00 88.75 104 ARG A N 1
ATOM 736 C CA . ARG A 1 104 ? 8.390 -13.408 -11.218 1.00 88.75 104 ARG A CA 1
ATOM 737 C C . ARG A 1 104 ? 8.561 -13.831 -9.754 1.00 88.75 104 ARG A C 1
ATOM 739 O O . ARG A 1 104 ? 8.018 -13.176 -8.865 1.00 88.75 104 ARG A O 1
ATOM 746 N N . VAL A 1 105 ? 9.338 -14.881 -9.470 1.00 92.94 105 VAL A N 1
ATOM 747 C CA . VAL A 1 105 ? 9.591 -15.344 -8.091 1.00 92.94 105 VAL A CA 1
ATOM 748 C C . VAL A 1 105 ? 10.387 -14.297 -7.319 1.00 92.94 105 VAL A C 1
ATOM 750 O O . VAL A 1 105 ? 10.083 -14.015 -6.158 1.00 92.94 105 VAL A O 1
ATOM 753 N N . THR A 1 106 ? 11.373 -13.677 -7.970 1.00 92.00 106 THR A N 1
ATOM 754 C CA . THR A 1 106 ? 12.155 -12.582 -7.377 1.00 92.00 106 THR A CA 1
ATOM 755 C C . THR A 1 106 ? 11.259 -11.397 -7.029 1.00 92.00 106 THR A C 1
ATOM 757 O O . THR A 1 106 ? 11.327 -10.895 -5.907 1.00 92.00 106 THR A O 1
ATOM 760 N N . LEU A 1 107 ? 10.363 -10.999 -7.937 1.00 93.94 107 LEU A N 1
ATOM 761 C CA . LEU A 1 107 ? 9.394 -9.937 -7.675 1.00 93.94 107 LEU A CA 1
ATOM 762 C C . LEU A 1 107 ? 8.473 -10.289 -6.495 1.00 93.94 107 LEU A C 1
ATOM 764 O O . LEU A 1 107 ? 8.282 -9.455 -5.614 1.00 93.94 107 LEU A O 1
ATOM 768 N N . TYR A 1 108 ? 7.951 -11.520 -6.417 1.00 92.56 108 TYR A N 1
ATOM 769 C CA . TYR A 1 108 ? 7.099 -11.939 -5.294 1.00 92.56 108 TYR A CA 1
ATOM 770 C C . TYR A 1 108 ? 7.826 -11.861 -3.954 1.00 92.56 108 TYR A C 1
ATOM 772 O O . TYR A 1 108 ? 7.293 -11.297 -3.001 1.00 92.56 108 TYR A O 1
ATOM 780 N N . ARG A 1 109 ? 9.051 -12.394 -3.882 1.00 92.94 109 ARG A N 1
ATOM 781 C CA . ARG A 1 109 ? 9.851 -12.388 -2.649 1.00 92.94 109 ARG A CA 1
ATOM 782 C C . ARG A 1 109 ? 10.216 -10.974 -2.215 1.00 92.94 109 ARG A C 1
ATOM 784 O O . ARG A 1 109 ? 10.242 -10.699 -1.019 1.00 92.94 109 ARG A O 1
ATOM 791 N N . LEU A 1 110 ? 10.495 -10.084 -3.169 1.00 94.44 110 LEU A N 1
ATOM 792 C CA . LEU A 1 110 ? 10.767 -8.680 -2.875 1.00 94.44 110 LEU A CA 1
ATOM 793 C C . LEU A 1 110 ? 9.525 -7.971 -2.346 1.00 94.44 110 LEU A C 1
ATOM 795 O O . LEU A 1 110 ? 9.615 -7.330 -1.308 1.00 94.44 110 LEU A O 1
ATOM 799 N N . ILE A 1 111 ? 8.376 -8.115 -3.005 1.00 93.69 111 ILE A N 1
ATOM 800 C CA . ILE A 1 111 ? 7.123 -7.497 -2.553 1.00 93.69 111 ILE A CA 1
ATOM 801 C C . ILE A 1 111 ? 6.750 -7.981 -1.150 1.00 93.69 111 ILE A C 1
ATOM 803 O O . ILE A 1 111 ? 6.425 -7.163 -0.291 1.00 93.69 111 ILE A O 1
ATOM 807 N N . ASP A 1 112 ? 6.820 -9.289 -0.902 1.00 90.56 112 ASP A N 1
ATOM 808 C CA . ASP A 1 112 ? 6.513 -9.870 0.406 1.00 90.56 112 ASP A CA 1
ATOM 809 C C . ASP A 1 112 ? 7.450 -9.319 1.484 1.00 90.56 112 ASP A C 1
ATOM 811 O O . ASP A 1 112 ? 7.005 -8.815 2.515 1.00 90.56 112 ASP A O 1
ATOM 815 N N . ARG A 1 113 ? 8.757 -9.290 1.198 1.00 90.38 113 ARG A N 1
ATOM 816 C CA . ARG A 1 113 ? 9.745 -8.774 2.141 1.00 90.38 113 ARG A CA 1
ATOM 817 C C . ARG A 1 113 ? 9.599 -7.273 2.390 1.00 90.38 113 ARG A C 1
ATOM 819 O O . ARG A 1 113 ? 9.735 -6.851 3.534 1.00 90.38 113 ARG A O 1
ATOM 826 N N . LEU A 1 114 ? 9.324 -6.477 1.358 1.00 91.62 114 LEU A N 1
ATOM 827 C CA . LEU A 1 114 ? 9.095 -5.035 1.484 1.00 91.62 114 LEU A CA 1
ATOM 828 C C . LEU A 1 114 ? 7.809 -4.737 2.272 1.00 91.62 114 LEU A C 1
ATOM 830 O O . LEU A 1 114 ? 7.798 -3.823 3.092 1.00 91.62 114 LEU A O 1
ATOM 834 N N . THR A 1 115 ? 6.761 -5.542 2.080 1.00 88.38 115 THR A N 1
ATOM 835 C CA . THR A 1 115 ? 5.525 -5.470 2.878 1.00 88.38 115 THR A CA 1
ATOM 836 C C . THR A 1 115 ? 5.808 -5.817 4.340 1.00 88.38 115 THR A C 1
ATOM 838 O O . THR A 1 115 ? 5.396 -5.096 5.242 1.00 88.38 115 THR A O 1
ATOM 841 N N . GLN A 1 116 ? 6.570 -6.887 4.590 1.00 84.75 116 GLN A N 1
ATOM 842 C CA . GLN A 1 116 ? 6.918 -7.339 5.939 1.00 84.75 116 GLN A CA 1
ATOM 843 C C . GLN A 1 116 ? 7.684 -6.282 6.745 1.00 84.75 116 GLN A C 1
ATOM 845 O O . GLN A 1 116 ? 7.487 -6.178 7.952 1.00 84.75 116 GLN A O 1
ATOM 850 N N . VAL A 1 117 ? 8.562 -5.509 6.096 1.00 85.62 117 VAL A N 1
ATOM 851 C CA . VAL A 1 117 ? 9.324 -4.436 6.760 1.00 85.62 117 VAL A CA 1
ATOM 852 C C . VAL A 1 117 ? 8.609 -3.080 6.753 1.00 85.62 117 VAL A C 1
ATOM 854 O O . VAL A 1 117 ? 9.206 -2.091 7.171 1.00 85.62 117 VAL A O 1
ATOM 857 N N . GLY A 1 118 ? 7.363 -3.022 6.272 1.00 80.69 118 GLY A N 1
ATOM 858 C CA . GLY A 1 118 ? 6.531 -1.817 6.287 1.00 80.69 118 GLY A CA 1
ATOM 859 C C . GLY A 1 118 ? 6.841 -0.787 5.200 1.00 80.69 118 GLY A C 1
ATOM 860 O O . GLY A 1 118 ? 6.305 0.310 5.257 1.00 80.69 118 GLY A O 1
ATOM 861 N N . LEU A 1 119 ? 7.671 -1.116 4.204 1.00 86.94 119 LEU A N 1
ATOM 862 C CA . LEU A 1 119 ? 7.956 -0.213 3.078 1.00 86.94 119 LEU A CA 1
ATOM 863 C C . LEU A 1 119 ? 6.837 -0.209 2.030 1.00 86.94 119 LEU A C 1
ATOM 865 O O . LEU A 1 119 ? 6.706 0.750 1.270 1.00 86.94 119 LEU A O 1
ATOM 869 N N . LEU A 1 120 ? 6.041 -1.282 1.983 1.00 87.94 120 LEU A N 1
ATOM 870 C CA . LEU A 1 120 ? 4.849 -1.374 1.148 1.00 87.94 120 LEU A CA 1
ATOM 871 C C . LEU A 1 120 ? 3.610 -1.636 1.987 1.00 87.94 120 LEU A C 1
ATOM 873 O O . LEU A 1 120 ? 3.622 -2.414 2.941 1.00 87.94 120 LEU A O 1
ATOM 877 N N . LEU A 1 121 ? 2.514 -1.063 1.523 1.00 82.94 121 LEU A N 1
ATOM 878 C CA . LEU A 1 121 ? 1.175 -1.372 1.966 1.00 82.94 121 LEU A CA 1
ATOM 879 C C . LEU A 1 121 ? 0.598 -2.494 1.115 1.00 82.94 121 LEU A C 1
ATOM 881 O O . LEU A 1 121 ? 0.586 -2.383 -0.108 1.00 82.94 121 LEU A O 1
ATOM 885 N N . CYS A 1 122 ? 0.092 -3.554 1.742 1.00 87.81 122 CYS A N 1
ATOM 886 C CA . CYS A 1 122 ? -0.654 -4.601 1.047 1.00 87.81 122 CYS A CA 1
ATOM 887 C C . CYS A 1 122 ? -2.144 -4.460 1.364 1.00 87.81 122 CYS A C 1
ATOM 889 O O . CYS A 1 122 ? -2.585 -4.750 2.477 1.00 87.81 122 CYS A O 1
ATOM 891 N N . ARG A 1 123 ? -2.931 -4.052 0.370 1.00 78.88 123 ARG A N 1
ATOM 892 C CA . ARG A 1 123 ? -4.392 -3.962 0.444 1.00 78.88 123 ARG A CA 1
ATOM 893 C C . ARG A 1 123 ? -5.045 -5.118 -0.276 1.00 78.88 123 ARG A C 1
ATOM 895 O O . ARG A 1 123 ? -4.517 -5.620 -1.262 1.00 78.88 123 ARG A O 1
ATOM 902 N N . VAL A 1 124 ? -6.216 -5.512 0.204 1.00 78.81 124 VAL A N 1
ATOM 903 C CA . VAL A 1 124 ? -7.104 -6.429 -0.506 1.00 78.81 124 VAL A CA 1
ATOM 904 C C . VAL A 1 124 ? -8.324 -5.627 -0.951 1.00 78.81 124 VAL A C 1
ATOM 906 O O . VAL A 1 124 ? -8.987 -4.978 -0.133 1.00 78.81 124 VAL A O 1
ATOM 909 N N . ASP A 1 125 ? -8.577 -5.611 -2.256 1.00 71.81 125 ASP A N 1
ATOM 910 C CA . ASP A 1 125 ? -9.736 -4.922 -2.823 1.00 71.81 125 ASP A CA 1
ATOM 911 C C . ASP A 1 125 ? -11.022 -5.762 -2.701 1.00 71.81 125 ASP A C 1
ATOM 913 O O . ASP A 1 125 ? -11.022 -6.884 -2.183 1.00 71.81 125 ASP A O 1
ATOM 917 N N . ALA A 1 126 ? -12.148 -5.210 -3.165 1.00 70.19 126 ALA A N 1
ATOM 918 C CA . ALA A 1 126 ? -13.448 -5.885 -3.125 1.00 70.19 126 ALA A CA 1
ATOM 919 C C . ALA A 1 126 ? -13.473 -7.210 -3.917 1.00 70.19 126 ALA A C 1
ATOM 921 O O . ALA A 1 126 ? -14.281 -8.086 -3.619 1.00 70.19 126 ALA A O 1
ATOM 922 N N . GLN A 1 127 ? -12.561 -7.381 -4.880 1.00 78.62 127 GLN A N 1
ATOM 923 C CA . GLN A 1 127 ? -12.403 -8.594 -5.687 1.00 78.62 127 GLN A CA 1
ATOM 924 C C . GLN A 1 127 ? -11.381 -9.571 -5.086 1.00 78.62 127 GLN A C 1
ATOM 926 O O . GLN A 1 127 ? -11.003 -10.555 -5.718 1.00 78.62 127 GLN A O 1
ATOM 931 N N . ARG A 1 128 ? -10.943 -9.327 -3.842 1.00 81.38 128 ARG A N 1
ATOM 932 C CA . ARG A 1 128 ? -9.932 -10.112 -3.121 1.00 81.38 128 ARG A CA 1
ATOM 933 C C . A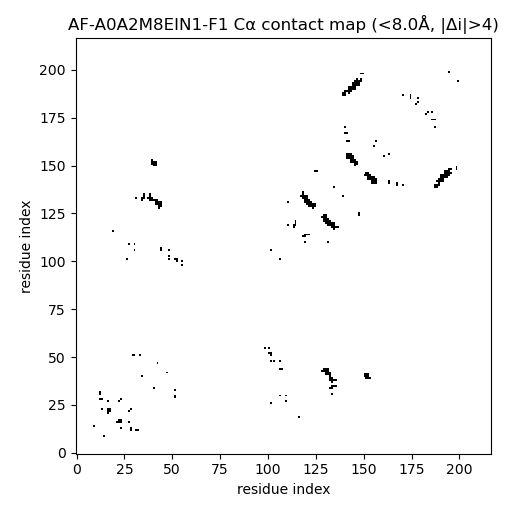RG A 1 128 ? -8.546 -10.097 -3.775 1.00 81.38 128 ARG A C 1
ATOM 935 O O . ARG A 1 128 ? -7.717 -10.957 -3.472 1.00 81.38 128 ARG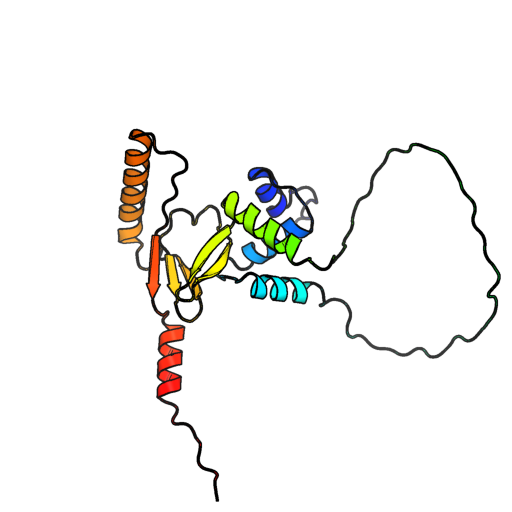 A O 1
ATOM 942 N N . VAL A 1 129 ? -8.258 -9.116 -4.628 1.00 85.94 129 VAL A N 1
ATOM 943 C CA . VAL A 1 129 ? -6.949 -8.979 -5.271 1.00 85.94 129 VAL A CA 1
ATOM 944 C C . VAL A 1 129 ? -6.019 -8.164 -4.375 1.00 85.94 129 VAL A C 1
ATOM 946 O O . VAL A 1 129 ? -6.406 -7.134 -3.821 1.00 85.94 129 VAL A O 1
ATOM 949 N N . ARG A 1 130 ? -4.773 -8.636 -4.220 1.00 89.31 130 ARG A N 1
ATOM 950 C CA . ARG A 1 130 ? -3.733 -7.918 -3.471 1.00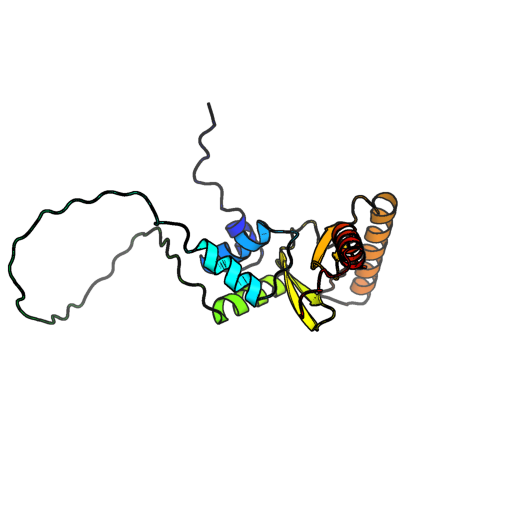 89.31 130 ARG A CA 1
ATOM 951 C C . ARG A 1 130 ? -3.161 -6.774 -4.300 1.00 89.31 130 ARG A C 1
ATOM 953 O O . ARG A 1 130 ? -2.682 -6.993 -5.416 1.00 89.31 130 ARG A O 1
ATOM 960 N N . ARG A 1 131 ? -3.167 -5.582 -3.717 1.00 89.56 131 ARG A N 1
ATOM 961 C CA . ARG A 1 131 ? -2.616 -4.351 -4.278 1.00 89.56 131 ARG A CA 1
ATOM 962 C C . ARG A 1 131 ? -1.521 -3.816 -3.370 1.00 89.56 131 ARG A C 1
ATOM 964 O O . ARG A 1 131 ? -1.675 -3.809 -2.152 1.00 89.56 131 ARG A O 1
ATOM 971 N N . TYR A 1 132 ? -0.427 -3.396 -3.986 1.00 90.38 132 TYR A N 1
ATOM 972 C CA . TYR A 1 132 ? 0.790 -2.950 -3.335 1.00 90.38 132 TYR A CA 1
ATOM 973 C C . TYR A 1 132 ? 1.053 -1.492 -3.675 1.00 90.38 132 TYR A C 1
ATOM 975 O O . TYR A 1 132 ? 1.041 -1.117 -4.848 1.00 90.38 132 TYR A O 1
ATOM 983 N N . GLN A 1 133 ? 1.306 -0.691 -2.652 1.00 87.62 133 GLN A N 1
ATOM 984 C CA . GLN A 1 133 ? 1.589 0.735 -2.776 1.00 87.62 133 GLN A CA 1
ATOM 985 C C . GLN A 1 133 ? 2.810 1.070 -1.922 1.00 87.62 133 GLN A C 1
ATOM 987 O O . GLN A 1 133 ? 2.976 0.495 -0.843 1.00 87.62 133 GLN A O 1
ATOM 992 N N . ALA A 1 134 ? 3.675 1.965 -2.403 1.00 87.62 134 ALA A N 1
ATOM 993 C CA . ALA A 1 134 ? 4.743 2.490 -1.562 1.00 87.62 134 ALA A CA 1
ATOM 994 C C . ALA A 1 134 ? 4.146 3.262 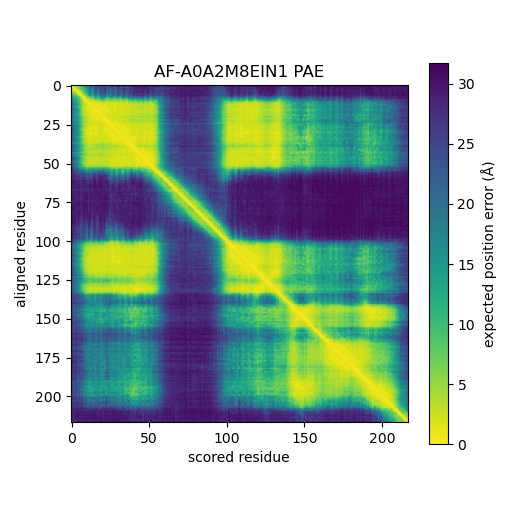-0.392 1.00 87.62 134 ALA A C 1
ATOM 996 O O . ALA A 1 134 ? 3.233 4.061 -0.578 1.00 87.62 134 ALA A O 1
ATOM 997 N N . MET A 1 135 ? 4.696 3.047 0.798 1.00 75.94 135 MET A N 1
ATOM 998 C CA . MET A 1 135 ? 4.352 3.853 1.955 1.00 75.94 135 MET A CA 1
ATOM 999 C C . MET A 1 135 ? 5.527 4.780 2.273 1.00 75.94 135 MET A C 1
ATOM 1001 O O . MET A 1 135 ? 6.540 4.323 2.805 1.00 75.94 135 MET A O 1
ATOM 1005 N N . PRO A 1 136 ? 5.444 6.081 1.943 1.00 60.62 136 PRO A N 1
ATOM 1006 C CA . PRO A 1 136 ? 6.350 7.054 2.527 1.00 60.62 136 PRO A CA 1
ATOM 1007 C C . PRO A 1 136 ? 6.187 7.010 4.050 1.00 60.62 136 PRO A C 1
ATOM 1009 O O . PRO A 1 136 ? 5.066 6.899 4.547 1.00 60.62 136 PRO A O 1
ATOM 1012 N N . ALA A 1 137 ? 7.283 7.132 4.802 1.00 53.22 137 ALA A N 1
ATOM 1013 C CA . ALA A 1 137 ? 7.272 7.027 6.267 1.00 53.22 137 ALA A CA 1
ATOM 1014 C C . ALA A 1 137 ? 6.282 7.993 6.964 1.00 53.22 137 ALA A C 1
ATOM 1016 O O . ALA A 1 137 ? 5.892 7.762 8.104 1.00 53.22 137 ALA A O 1
ATOM 1017 N N . SER A 1 138 ? 5.838 9.050 6.278 1.00 48.12 138 SER A N 1
ATOM 1018 C CA . SER A 1 138 ? 4.826 10.002 6.743 1.00 48.12 138 SER A CA 1
ATOM 1019 C C . SER A 1 138 ? 3.372 9.498 6.690 1.00 48.12 138 SER A C 1
ATOM 1021 O O . SER A 1 138 ? 2.509 10.142 7.276 1.00 48.12 138 SER A O 1
ATOM 1023 N N . VAL A 1 139 ? 3.067 8.380 6.014 1.00 51.16 139 VAL A N 1
ATOM 1024 C CA . VAL A 1 139 ? 1.681 7.952 5.704 1.00 51.16 139 VAL A CA 1
ATOM 1025 C C . VAL A 1 139 ? 1.120 6.907 6.681 1.00 51.16 139 VAL A C 1
ATOM 1027 O O . VAL A 1 139 ? -0.088 6.706 6.724 1.00 51.16 139 VAL A O 1
ATOM 1030 N N . HIS A 1 140 ? 1.945 6.302 7.546 1.00 52.72 140 HIS A N 1
ATOM 1031 C CA . HIS A 1 140 ? 1.517 5.231 8.469 1.00 52.72 140 HIS A CA 1
ATOM 1032 C C . HIS A 1 140 ? 0.393 5.613 9.452 1.00 52.72 140 HIS A C 1
ATOM 1034 O O . HIS A 1 140 ? -0.201 4.724 10.055 1.00 52.72 140 HIS A O 1
ATOM 1040 N N . ALA A 1 141 ? 0.109 6.903 9.637 1.00 53.41 141 ALA A N 1
ATOM 1041 C CA . ALA A 1 141 ? -0.934 7.386 10.540 1.00 53.41 141 ALA A CA 1
ATOM 1042 C C . ALA A 1 141 ? -1.969 8.290 9.852 1.00 53.41 141 ALA A C 1
ATOM 1044 O O . ALA A 1 141 ? -2.881 8.784 10.514 1.00 53.41 141 ALA A O 1
ATOM 1045 N N . LEU A 1 142 ? -1.842 8.526 8.541 1.00 68.62 142 LEU A N 1
ATOM 1046 C CA . LEU A 1 142 ? -2.696 9.482 7.848 1.00 68.62 142 LEU A CA 1
ATOM 1047 C C . LEU A 1 142 ? -3.966 8.801 7.321 1.00 68.62 142 LEU A C 1
ATOM 1049 O O . LEU A 1 142 ? -3.872 7.812 6.589 1.00 68.62 142 LEU A O 1
ATOM 1053 N N . PRO A 1 143 ? -5.160 9.334 7.640 1.00 75.38 143 PRO A N 1
ATOM 1054 C CA . PRO A 1 143 ? -6.399 8.857 7.047 1.00 75.38 143 PRO A CA 1
ATOM 1055 C C . PRO A 1 143 ? -6.334 9.023 5.529 1.00 75.38 143 PRO A C 1
ATOM 1057 O O . PRO A 1 143 ? -5.974 10.097 5.037 1.00 75.38 143 PRO A O 1
ATOM 1060 N N . HIS A 1 144 ? -6.708 7.990 4.786 1.00 78.88 144 HIS A N 1
ATOM 1061 C CA . HIS A 1 144 ? -6.693 8.024 3.327 1.00 78.88 144 HIS A CA 1
ATOM 1062 C C . HIS A 1 144 ? -8.023 7.584 2.724 1.00 78.88 144 HIS A C 1
ATOM 1064 O O . HIS A 1 144 ? -8.829 6.901 3.358 1.00 78.88 144 HIS A O 1
ATOM 1070 N N . PHE A 1 145 ? -8.258 8.013 1.488 1.00 84.19 145 PHE A N 1
ATOM 1071 C CA . PHE A 1 145 ? -9.389 7.602 0.674 1.00 84.19 145 PHE A CA 1
ATOM 1072 C C . PHE A 1 145 ? -8.927 6.690 -0.456 1.00 84.19 145 PHE A C 1
ATOM 1074 O O . PHE A 1 145 ? -8.037 7.061 -1.213 1.00 84.19 145 PHE A O 1
ATOM 1081 N N . GLU A 1 146 ? -9.593 5.549 -0.615 1.00 82.75 146 GLU A N 1
ATOM 1082 C CA . GLU A 1 146 ? -9.366 4.589 -1.692 1.00 82.75 146 GLU A CA 1
ATOM 1083 C C . GLU A 1 146 ? -10.580 4.566 -2.635 1.00 82.75 146 GLU A C 1
ATOM 1085 O O . GLU A 1 146 ? -11.708 4.229 -2.244 1.00 82.75 146 GLU A O 1
ATOM 1090 N N . CYS A 1 147 ? -10.348 4.897 -3.908 1.00 84.56 147 CYS A N 1
ATOM 1091 C CA . CYS A 1 147 ? -11.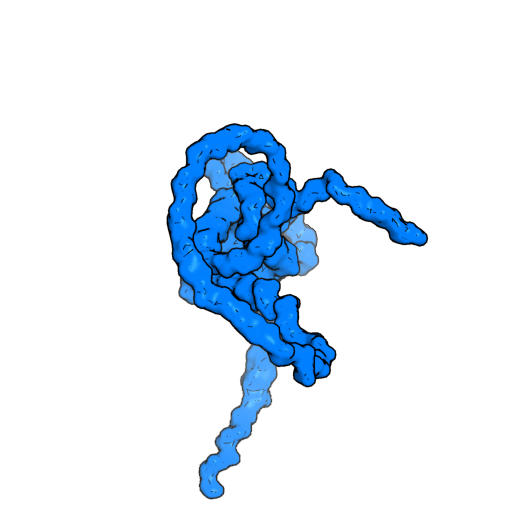378 4.789 -4.935 1.00 84.56 147 CYS A CA 1
ATOM 1092 C C . CYS A 1 147 ? -11.609 3.324 -5.335 1.00 84.56 147 CYS A C 1
ATOM 1094 O O . CYS A 1 147 ? -10.690 2.631 -5.753 1.00 84.56 147 CYS A O 1
ATOM 1096 N N . GLN A 1 148 ? -12.851 2.858 -5.324 1.00 85.19 148 GLN A N 1
ATOM 1097 C CA . GLN A 1 148 ? -13.219 1.496 -5.712 1.00 85.19 148 GLN A CA 1
ATOM 1098 C C . GLN A 1 148 ? -13.105 1.247 -7.223 1.00 85.19 148 GLN A C 1
ATOM 1100 O O . GLN A 1 148 ? -13.002 0.096 -7.635 1.00 85.19 148 GLN A O 1
ATOM 1105 N N . SER A 1 149 ? -13.131 2.303 -8.042 1.00 81.25 149 SER A N 1
ATOM 1106 C CA . SER A 1 149 ? -13.111 2.197 -9.507 1.00 81.25 149 SER A CA 1
ATOM 1107 C C . SER A 1 149 ? -11.701 2.295 -10.085 1.00 81.25 149 SER A C 1
ATOM 1109 O O . SER A 1 149 ? -11.302 1.454 -10.883 1.00 81.25 149 SER A O 1
ATOM 1111 N N . CYS A 1 150 ? -10.932 3.313 -9.690 1.00 80.31 150 CYS A N 1
ATOM 1112 C CA . CYS A 1 150 ? -9.567 3.505 -10.186 1.00 80.31 150 CYS A CA 1
ATOM 1113 C C . CYS A 1 150 ? -8.486 3.034 -9.209 1.00 80.31 150 CYS A C 1
ATOM 1115 O O . CYS A 1 150 ? -7.320 2.986 -9.590 1.00 80.31 150 CYS A O 1
ATOM 1117 N N . HIS A 1 151 ? -8.847 2.680 -7.970 1.00 77.12 151 HIS A N 1
ATOM 1118 C CA . HIS A 1 151 ? -7.915 2.231 -6.925 1.00 77.12 151 HIS A CA 1
ATOM 1119 C C . HIS A 1 151 ? -6.803 3.228 -6.603 1.00 77.12 151 HIS A C 1
ATOM 1121 O O . HIS A 1 151 ? -5.750 2.848 -6.084 1.00 77.12 151 HIS A O 1
ATOM 1127 N N . ARG A 1 152 ? -7.039 4.503 -6.927 1.00 76.25 152 ARG A N 1
ATOM 1128 C CA . ARG A 1 152 ? -6.189 5.603 -6.504 1.00 76.25 152 ARG A CA 1
ATOM 1129 C C . ARG A 1 152 ? -6.434 5.871 -5.031 1.00 76.25 152 ARG A C 1
ATOM 1131 O O . ARG A 1 152 ? -7.587 5.897 -4.589 1.00 76.25 152 ARG A O 1
ATOM 1138 N N . ASP A 1 153 ? -5.337 6.064 -4.326 1.00 75.44 153 ASP A N 1
ATOM 1139 C CA . ASP A 1 153 ? -5.319 6.446 -2.930 1.00 75.44 153 ASP A CA 1
ATOM 1140 C C . ASP A 1 153 ? -5.036 7.949 -2.833 1.00 75.44 153 ASP A C 1
ATOM 1142 O O . ASP A 1 153 ? -4.247 8.482 -3.618 1.00 75.44 153 ASP A O 1
ATOM 1146 N N . SER A 1 154 ? -5.702 8.647 -1.921 1.00 77.56 154 SER A N 1
ATOM 1147 C CA . SER A 1 154 ? -5.431 10.059 -1.660 1.00 77.56 154 SER A CA 1
ATOM 1148 C C . SER A 1 154 ? -5.477 10.346 -0.163 1.00 77.56 154 SER A C 1
ATOM 1150 O O . SER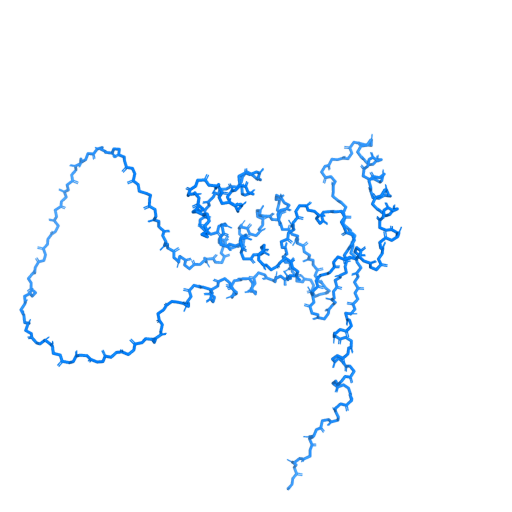 A 1 154 ? -6.471 9.983 0.479 1.00 77.56 154 SER A O 1
ATOM 1152 N N . PRO A 1 155 ? -4.477 11.048 0.401 1.00 76.69 155 PRO A N 1
ATOM 1153 C CA . PRO A 1 155 ? -4.512 11.434 1.802 1.00 76.69 155 PRO A CA 1
ATOM 1154 C C . PRO A 1 155 ? -5.695 12.373 2.045 1.00 76.69 155 PRO A C 1
ATOM 1156 O O . PRO A 1 155 ? -5.904 13.348 1.322 1.00 76.69 155 PRO A O 1
ATOM 1159 N N . LEU A 1 156 ? -6.448 12.127 3.112 1.00 78.06 156 LEU A N 1
ATOM 1160 C CA . LEU A 1 156 ? -7.581 12.965 3.508 1.00 78.06 156 LEU A CA 1
ATOM 1161 C C . LEU A 1 156 ? -7.148 14.198 4.318 1.00 78.06 156 LEU A C 1
ATOM 1163 O O . LEU A 1 156 ? -7.983 14.856 4.936 1.00 78.06 156 LEU A O 1
ATOM 1167 N N . LEU A 1 157 ? -5.856 14.546 4.285 1.00 70.56 157 LEU A N 1
ATOM 1168 C CA . LEU A 1 157 ? -5.258 15.614 5.087 1.00 70.56 157 LEU A CA 1
ATOM 1169 C C . LEU A 1 157 ? -5.909 16.982 4.855 1.00 70.56 157 LEU A C 1
ATOM 1171 O O . LEU A 1 157 ? -5.989 17.761 5.789 1.00 70.56 157 LEU A O 1
ATOM 1175 N N . GLY A 1 158 ? -6.376 17.277 3.638 1.00 67.94 158 GLY A N 1
ATOM 1176 C CA . GLY A 1 158 ? -7.091 18.522 3.329 1.00 67.94 158 GLY A CA 1
ATOM 1177 C C . GLY A 1 158 ? -8.564 18.488 3.764 1.00 67.94 158 GLY A C 1
ATOM 1178 O O . GLY A 1 158 ? -8.964 19.286 4.609 1.00 67.94 158 GLY A O 1
ATOM 1179 N N . PRO A 1 159 ? -9.389 17.556 3.245 1.00 63.81 159 PRO A N 1
ATOM 1180 C CA . PRO A 1 159 ? -10.820 17.496 3.562 1.00 63.81 159 PRO A CA 1
ATOM 1181 C C . PRO A 1 159 ? -11.135 17.238 5.041 1.00 63.81 159 PRO A C 1
ATOM 1183 O O . PRO A 1 159 ? -12.176 17.669 5.528 1.00 63.81 159 PRO A O 1
ATOM 1186 N N . LEU A 1 160 ? -10.249 16.534 5.754 1.00 66.88 160 LEU A N 1
ATOM 1187 C CA . LEU A 1 160 ? -10.404 16.218 7.174 1.00 66.88 160 LEU A CA 1
ATOM 1188 C C . LEU A 1 160 ? -9.472 17.031 8.077 1.00 66.88 160 LEU A C 1
ATOM 1190 O O . LEU A 1 160 ? -9.409 16.720 9.256 1.00 66.88 160 LEU A O 1
ATOM 1194 N N . GLN A 1 161 ? -8.768 18.059 7.589 1.00 64.12 161 GLN A N 1
ATOM 1195 C CA . GLN A 1 161 ? -7.661 18.704 8.318 1.00 64.12 161 GLN A CA 1
ATOM 1196 C C . GLN A 1 161 ? -8.004 19.134 9.754 1.00 64.12 161 GLN A C 1
ATOM 1198 O O . GLN A 1 161 ? -7.191 18.955 10.655 1.00 64.12 161 GLN A O 1
ATOM 1203 N N . ALA A 1 162 ? -9.223 19.638 9.980 1.00 62.31 162 ALA A N 1
ATOM 1204 C CA . ALA A 1 162 ? -9.699 20.023 11.310 1.00 62.31 162 ALA A CA 1
ATOM 1205 C C . ALA A 1 162 ? -9.916 18.824 12.255 1.00 62.31 162 ALA A C 1
ATOM 1207 O O . ALA A 1 162 ? -9.650 18.934 13.444 1.00 62.31 162 ALA A O 1
ATOM 1208 N N . ASN A 1 163 ? -10.343 17.675 11.723 1.00 65.88 163 ASN A N 1
ATOM 1209 C CA . ASN A 1 163 ? -10.625 16.448 12.481 1.00 65.88 163 ASN A CA 1
ATOM 1210 C C . ASN A 1 163 ? -9.450 15.450 12.457 1.00 65.88 163 ASN A C 1
ATOM 1212 O O . ASN A 1 163 ? -9.469 14.446 13.166 1.00 65.88 163 ASN A O 1
ATOM 1216 N N . ALA A 1 164 ? -8.447 15.680 11.606 1.00 64.81 164 ALA A N 1
ATOM 1217 C CA . ALA A 1 164 ? -7.316 14.781 11.408 1.00 64.81 164 ALA A CA 1
ATOM 1218 C C . ALA A 1 164 ? -6.462 14.681 12.676 1.00 64.81 164 ALA A C 1
ATOM 1220 O O . ALA A 1 164 ? -6.012 13.590 13.013 1.00 64.81 164 ALA A O 1
ATOM 1221 N N . LEU A 1 165 ? -6.313 15.794 13.405 1.00 68.38 165 LEU A N 1
ATOM 1222 C CA . LEU A 1 165 ? -5.588 15.826 14.673 1.00 68.38 165 LEU A CA 1
ATOM 1223 C C . LEU A 1 165 ? -6.300 14.993 15.750 1.00 68.38 165 LEU A C 1
ATOM 1225 O O . LEU A 1 165 ? -5.665 14.177 16.410 1.00 68.38 165 LEU A O 1
ATOM 1229 N N . ASP A 1 166 ? -7.621 15.133 15.882 1.00 77.12 166 ASP A N 1
ATOM 1230 C CA . ASP A 1 166 ? -8.411 14.358 16.849 1.00 77.12 166 ASP A CA 1
ATOM 1231 C C . ASP A 1 166 ? -8.358 12.858 16.549 1.00 77.12 166 ASP A C 1
ATOM 1233 O O . ASP A 1 166 ? -8.266 12.022 17.450 1.00 77.12 166 ASP A O 1
ATOM 1237 N N . LEU A 1 167 ? -8.378 12.511 15.265 1.00 75.94 167 LEU A N 1
ATOM 1238 C CA . LEU A 1 167 ? -8.327 11.132 14.804 1.00 75.94 167 LEU A CA 1
ATOM 1239 C C . LEU A 1 167 ? -6.948 10.504 15.017 1.00 75.94 167 LEU A C 1
ATOM 1241 O O . LEU A 1 167 ? -6.861 9.347 15.429 1.00 75.94 167 LEU A O 1
ATOM 1245 N N . GLU A 1 168 ? -5.880 11.273 14.807 1.00 74.44 168 GLU A N 1
ATOM 1246 C CA . GLU A 1 168 ? -4.515 10.868 15.133 1.00 74.44 168 GLU A CA 1
ATOM 1247 C C . GLU A 1 168 ? -4.341 10.666 16.647 1.00 74.44 168 GLU A C 1
ATOM 1249 O O . GLU A 1 168 ? -3.821 9.635 17.078 1.00 74.44 168 GLU A O 1
ATOM 1254 N N . VAL A 1 169 ? -4.844 11.589 17.471 1.00 80.06 169 VAL A N 1
ATOM 1255 C CA . VAL A 1 169 ? -4.808 11.472 18.939 1.00 80.06 169 VAL A CA 1
ATOM 1256 C C . VAL A 1 169 ? -5.599 10.251 19.416 1.00 80.06 169 VAL A C 1
ATOM 1258 O O . VAL A 1 169 ? -5.124 9.502 20.277 1.00 80.06 169 VAL A O 1
ATOM 1261 N N . ALA A 1 170 ? -6.776 9.996 18.843 1.00 83.06 170 ALA A N 1
ATOM 1262 C CA . ALA A 1 170 ? -7.574 8.811 19.151 1.00 83.06 170 ALA A CA 1
ATOM 1263 C C . ALA A 1 170 ? -6.847 7.513 18.755 1.00 83.06 170 ALA A C 1
ATOM 1265 O O . ALA A 1 170 ? -6.792 6.567 19.547 1.00 83.06 170 ALA A O 1
ATOM 1266 N N . ALA A 1 171 ? -6.232 7.482 17.568 1.00 81.50 171 ALA A N 1
ATOM 1267 C CA . ALA A 1 171 ? -5.414 6.370 17.087 1.00 81.50 171 ALA A CA 1
ATOM 1268 C C . ALA A 1 171 ? -4.224 6.082 18.018 1.00 81.50 171 ALA A C 1
ATOM 1270 O O . ALA A 1 171 ? -4.011 4.936 18.426 1.00 81.50 171 ALA A O 1
ATOM 1271 N N . GLN A 1 172 ? -3.475 7.118 18.404 1.00 83.19 172 GLN A N 1
ATOM 1272 C CA . GLN A 1 172 ? -2.343 7.000 19.326 1.00 83.19 172 GLN A CA 1
ATOM 1273 C C . GLN A 1 172 ? -2.790 6.507 20.708 1.00 83.19 172 GLN A C 1
ATOM 1275 O O . GLN A 1 172 ? -2.176 5.589 21.258 1.00 83.19 172 GLN A O 1
ATOM 1280 N N . SER A 1 173 ? -3.894 7.047 21.232 1.00 87.44 173 SER A N 1
ATOM 1281 C CA . SER A 1 173 ? -4.468 6.639 22.521 1.00 87.44 173 SER A CA 1
ATOM 1282 C C . SER A 1 173 ? -4.879 5.163 22.516 1.00 87.44 173 SER A C 1
ATOM 1284 O O . SER A 1 173 ? -4.557 4.426 23.450 1.00 87.44 173 SER A O 1
ATOM 1286 N N . ALA A 1 174 ? -5.517 4.694 21.439 1.00 86.69 174 ALA A N 1
ATOM 1287 C CA . ALA A 1 174 ? -5.885 3.289 21.275 1.00 86.69 174 ALA A CA 1
ATOM 1288 C C . ALA A 1 174 ? -4.648 2.374 21.225 1.00 86.69 174 ALA A C 1
ATOM 1290 O O . ALA A 1 174 ? -4.585 1.369 21.938 1.00 86.69 174 ALA A O 1
ATOM 1291 N N . LEU A 1 175 ? -3.628 2.738 20.438 1.00 86.75 175 LEU A N 1
ATOM 1292 C CA . LEU A 1 175 ? -2.375 1.981 20.361 1.00 86.75 175 LEU A CA 1
ATOM 1293 C C . LEU A 1 175 ? -1.653 1.932 21.714 1.00 86.75 175 LEU A C 1
ATOM 1295 O O . LEU A 1 175 ? -1.095 0.895 22.074 1.00 86.75 175 LEU A O 1
ATOM 1299 N N . GLN A 1 176 ? -1.658 3.028 22.473 1.00 89.12 176 GLN A N 1
ATOM 1300 C CA . GLN A 1 176 ? -1.023 3.091 23.786 1.00 89.12 176 GLN A CA 1
ATOM 1301 C C . GLN A 1 176 ? -1.762 2.240 24.825 1.00 89.12 176 GLN A C 1
ATOM 1303 O O . GLN A 1 176 ? -1.112 1.505 25.570 1.00 89.12 176 GLN A O 1
ATOM 1308 N N . ALA A 1 177 ? -3.097 2.269 24.832 1.00 94.06 177 ALA A N 1
ATOM 1309 C CA . ALA A 1 177 ? -3.910 1.423 25.704 1.00 94.06 177 ALA A CA 1
ATOM 1310 C C . ALA A 1 177 ? -3.661 -0.072 25.440 1.00 94.06 177 ALA A C 1
ATOM 1312 O O . ALA A 1 177 ? -3.471 -0.851 26.373 1.00 94.06 177 ALA A O 1
ATOM 1313 N N . LEU A 1 178 ? -3.575 -0.474 24.169 1.00 93.06 178 LEU A N 1
ATOM 1314 C CA . LEU A 1 178 ? -3.267 -1.856 23.798 1.00 93.06 178 LEU A CA 1
ATOM 1315 C C . LEU A 1 178 ? -1.833 -2.252 24.188 1.00 93.06 178 LEU A C 1
ATOM 1317 O O . LEU A 1 178 ? -1.615 -3.339 24.720 1.00 93.06 178 LEU A O 1
ATOM 1321 N N . LYS A 1 179 ? -0.846 -1.367 24.014 1.00 93.38 179 LYS A N 1
ATOM 1322 C CA . LYS A 1 179 ? 0.523 -1.622 24.497 1.00 93.38 179 LYS A CA 1
ATOM 1323 C C . LYS A 1 179 ? 0.573 -1.815 26.012 1.00 93.38 179 LYS A C 1
ATOM 1325 O O . LYS A 1 179 ? 1.278 -2.705 26.479 1.00 93.38 179 LYS A O 1
ATOM 1330 N N . ALA A 1 180 ? -0.188 -1.026 26.774 1.00 96.06 180 ALA A N 1
ATOM 1331 C CA . ALA A 1 180 ? -0.263 -1.151 28.232 1.00 96.06 180 ALA A CA 1
ATOM 1332 C C . ALA A 1 180 ? -0.836 -2.507 28.685 1.00 96.06 180 ALA A C 1
ATOM 1334 O O . ALA A 1 180 ? -0.476 -3.002 29.749 1.00 96.06 180 ALA A O 1
ATOM 1335 N N . LEU A 1 181 ? -1.669 -3.140 27.854 1.00 96.62 181 LEU A N 1
ATOM 1336 C CA . LEU A 1 181 ? -2.182 -4.497 28.065 1.00 96.62 181 LEU A CA 1
ATOM 1337 C C . LEU A 1 181 ? -1.213 -5.602 27.596 1.00 96.62 181 LEU A C 1
ATOM 1339 O O . LEU A 1 181 ? -1.539 -6.782 27.689 1.00 96.62 181 LEU A O 1
ATOM 1343 N N . GLY A 1 182 ? -0.029 -5.243 27.092 1.00 94.06 182 GLY A N 1
ATOM 1344 C CA . GLY A 1 182 ? 1.003 -6.187 26.658 1.00 94.06 182 GLY A CA 1
ATOM 1345 C C . GLY A 1 182 ? 0.911 -6.623 25.194 1.00 94.06 182 GLY A C 1
ATOM 1346 O O . GLY A 1 182 ? 1.702 -7.469 24.772 1.00 94.06 182 GLY A O 1
ATOM 1347 N N . TYR A 1 183 ? 0.001 -6.050 24.397 1.00 91.00 183 TYR A N 1
ATOM 1348 C CA . TYR A 1 183 ? -0.036 -6.306 22.956 1.00 91.00 183 TYR A CA 1
ATOM 1349 C C . TYR A 1 183 ? 1.188 -5.681 22.266 1.00 91.00 183 TYR A C 1
ATOM 1351 O O . TYR A 1 183 ? 1.546 -4.527 22.507 1.00 91.00 183 TYR A O 1
ATOM 1359 N N . GLN A 1 184 ? 1.823 -6.443 21.376 1.00 87.19 184 GLN A N 1
ATOM 1360 C CA . GLN A 1 184 ? 3.040 -6.053 20.658 1.00 87.19 184 GLN A CA 1
ATOM 1361 C C . GLN A 1 184 ? 2.824 -6.141 19.145 1.00 87.19 184 GLN A C 1
ATOM 1363 O O . GLN A 1 184 ? 1.938 -6.853 18.681 1.00 87.19 184 GLN A O 1
ATOM 1368 N N . GLY A 1 185 ? 3.636 -5.413 18.372 1.00 76.56 185 GLY A N 1
ATOM 1369 C CA . GLY A 1 185 ? 3.549 -5.427 16.905 1.00 76.56 185 GLY A CA 1
ATOM 1370 C C . GLY A 1 185 ? 2.274 -4.787 16.346 1.00 76.56 185 GLY A C 1
ATOM 1371 O O . GLY A 1 185 ? 1.785 -5.206 15.303 1.00 76.56 185 GLY A O 1
ATOM 1372 N N . LEU A 1 186 ? 1.712 -3.801 17.049 1.00 78.25 186 LEU A N 1
ATOM 1373 C CA . LEU A 1 186 ? 0.471 -3.142 16.650 1.00 78.25 186 LEU A CA 1
ATOM 1374 C C . LEU A 1 186 ? 0.702 -2.135 15.519 1.00 78.25 186 LEU A C 1
ATOM 1376 O O . LEU A 1 186 ? 1.556 -1.254 15.630 1.00 78.25 186 LEU A O 1
ATOM 1380 N N . SER A 1 187 ? -0.134 -2.221 14.490 1.00 72.75 187 SER A N 1
ATOM 1381 C CA . SER A 1 187 ? -0.286 -1.224 13.432 1.00 72.75 187 SER A CA 1
ATOM 1382 C C . SER A 1 187 ? -1.766 -0.886 13.293 1.00 72.75 187 SER A C 1
ATOM 1384 O O . SER A 1 187 ? -2.593 -1.798 13.256 1.00 72.75 187 SER A O 1
ATOM 1386 N N . LEU A 1 188 ? -2.097 0.399 13.198 1.00 74.88 188 LEU A N 1
ATOM 1387 C CA . LEU A 1 188 ? -3.449 0.863 12.907 1.00 74.88 188 LEU A CA 1
ATOM 1388 C C . LEU A 1 188 ? -3.451 1.535 11.542 1.00 74.88 188 LEU A C 1
ATOM 1390 O O . LEU A 1 188 ? -2.519 2.256 11.206 1.00 74.88 188 LEU A O 1
ATOM 1394 N N . ASP A 1 189 ? -4.509 1.292 10.785 1.00 74.25 189 ASP A N 1
ATOM 1395 C CA . ASP A 1 189 ? -4.685 1.831 9.455 1.00 74.25 189 ASP A CA 1
ATOM 1396 C C . ASP A 1 189 ? -6.131 2.294 9.262 1.00 74.25 189 ASP A C 1
ATOM 1398 O O . ASP A 1 189 ? -7.064 1.536 9.539 1.00 74.25 189 ASP A O 1
ATOM 1402 N N . LEU A 1 190 ? -6.310 3.534 8.803 1.00 76.06 190 LEU A N 1
ATOM 1403 C CA . LEU A 1 190 ? -7.623 4.139 8.612 1.00 76.06 190 LEU A CA 1
ATOM 1404 C C . LEU A 1 190 ? -7.856 4.508 7.146 1.00 76.06 190 LEU A C 1
ATOM 1406 O O . LEU A 1 190 ? -7.279 5.467 6.632 1.00 76.06 190 LEU A O 1
ATOM 1410 N N . ALA A 1 191 ? -8.766 3.767 6.515 1.00 79.06 191 ALA A N 1
ATOM 1411 C CA . ALA A 1 191 ? -9.129 3.908 5.112 1.00 79.06 191 ALA A CA 1
ATOM 1412 C C . ALA A 1 191 ? -10.625 4.216 4.947 1.00 79.06 191 ALA A C 1
ATOM 1414 O O . ALA A 1 191 ? -11.478 3.502 5.479 1.00 79.06 191 ALA A O 1
ATOM 1415 N N . VAL A 1 192 ? -10.954 5.229 4.147 1.00 83.62 192 VAL A N 1
ATOM 1416 C CA . VAL A 1 192 ? -12.311 5.483 3.644 1.00 83.62 192 VAL A CA 1
ATOM 1417 C C . VAL A 1 192 ? -12.405 4.945 2.220 1.00 83.62 192 VAL A C 1
ATOM 1419 O O . VAL A 1 192 ? -11.574 5.272 1.382 1.00 83.62 192 VAL A O 1
ATOM 1422 N N . ARG A 1 193 ? -13.421 4.134 1.911 1.00 85.31 193 ARG A N 1
ATOM 1423 C CA . ARG A 1 193 ? -13.619 3.578 0.560 1.00 85.31 193 ARG A CA 1
ATOM 1424 C C . ARG A 1 193 ? -14.844 4.181 -0.107 1.00 85.31 193 ARG A C 1
ATOM 1426 O O . ARG A 1 193 ? -15.911 4.237 0.495 1.00 85.31 193 ARG A O 1
ATOM 1433 N N . GLY A 1 194 ? -14.722 4.560 -1.376 1.00 87.38 194 GLY A N 1
ATOM 1434 C CA . GLY A 1 194 ? -15.813 5.168 -2.149 1.00 87.38 194 GLY A CA 1
ATOM 1435 C C . GLY A 1 194 ? -15.481 5.269 -3.633 1.00 87.38 194 GLY A C 1
ATOM 1436 O O . GLY A 1 194 ? -14.575 4.597 -4.103 1.00 87.38 194 GLY A O 1
ATOM 1437 N N . VAL A 1 195 ? -16.187 6.107 -4.387 1.00 89.31 195 VAL A N 1
ATOM 1438 C CA . VAL A 1 195 ? -15.850 6.420 -5.787 1.00 89.31 195 VAL A CA 1
ATOM 1439 C C . VAL A 1 195 ? -15.329 7.855 -5.836 1.00 89.31 195 VAL A C 1
ATOM 1441 O O . VAL A 1 195 ? -15.961 8.747 -5.276 1.00 89.31 195 VAL A O 1
ATOM 1444 N N . CYS A 1 196 ? -14.163 8.085 -6.446 1.00 87.38 196 CYS A N 1
ATOM 1445 C CA . CYS A 1 196 ? -13.625 9.440 -6.581 1.00 87.38 196 CYS A CA 1
ATOM 1446 C C . CYS A 1 196 ? -14.461 10.272 -7.565 1.00 87.38 196 CYS A C 1
ATOM 1448 O O . CYS A 1 196 ? -15.161 9.721 -8.417 1.00 87.38 196 CYS A O 1
ATOM 1450 N N . ALA A 1 197 ? -14.345 11.600 -7.483 1.00 87.62 197 ALA A N 1
ATOM 1451 C CA . ALA A 1 197 ? -15.087 12.525 -8.342 1.00 87.62 197 ALA A CA 1
ATOM 1452 C C . ALA A 1 197 ? -14.888 12.239 -9.843 1.00 87.62 197 ALA A C 1
ATOM 1454 O O . ALA A 1 197 ? -15.859 12.248 -10.599 1.00 87.62 197 ALA A O 1
ATOM 1455 N N . ASP A 1 198 ? -13.666 11.899 -10.263 1.00 87.19 198 ASP A N 1
ATOM 1456 C CA . ASP A 1 198 ? -13.362 11.575 -11.662 1.00 87.19 198 ASP A CA 1
ATOM 1457 C C . ASP A 1 198 ? -14.119 10.328 -12.131 1.00 87.19 198 ASP A C 1
ATOM 1459 O O . ASP A 1 198 ? -14.751 10.326 -13.186 1.00 87.19 198 ASP A O 1
ATOM 1463 N N . CYS A 1 199 ? -14.103 9.267 -11.319 1.00 87.81 199 CYS A N 1
ATOM 1464 C CA . CYS A 1 199 ? -14.789 8.018 -11.642 1.00 87.81 199 CYS A CA 1
ATOM 1465 C C . CYS A 1 199 ? -16.312 8.177 -11.597 1.00 87.81 199 CYS A C 1
ATOM 1467 O O . CYS A 1 199 ? -17.008 7.609 -12.437 1.00 87.81 199 CYS A O 1
ATOM 1469 N N . ALA A 1 200 ? -16.829 8.979 -10.663 1.00 90.94 200 ALA A N 1
ATOM 1470 C CA . ALA A 1 200 ? -18.249 9.302 -10.603 1.00 90.94 200 ALA A CA 1
ATOM 1471 C C . ALA A 1 200 ? -18.689 10.081 -11.854 1.00 90.94 200 ALA A C 1
ATOM 1473 O O . ALA A 1 200 ? -19.702 9.749 -12.465 1.00 90.94 200 ALA A O 1
ATOM 1474 N N . THR A 1 201 ? -17.891 11.060 -12.287 1.00 90.06 201 THR A N 1
ATOM 1475 C CA . THR A 1 201 ? -18.176 11.872 -13.481 1.00 90.06 201 THR A CA 1
ATOM 1476 C C . THR A 1 201 ? -18.103 11.036 -14.759 1.00 90.06 201 THR A C 1
ATOM 1478 O O . THR A 1 201 ? -19.003 11.109 -15.593 1.00 90.06 201 THR A O 1
ATOM 1481 N N . ALA A 1 202 ? -17.087 10.177 -14.895 1.00 82.44 202 ALA A N 1
ATOM 1482 C CA . ALA A 1 202 ? -16.948 9.279 -16.040 1.00 82.44 202 ALA A CA 1
ATOM 1483 C C . ALA A 1 202 ? -18.133 8.307 -16.171 1.00 82.44 202 ALA A C 1
ATOM 1485 O O . ALA A 1 202 ? -18.620 8.081 -17.279 1.00 82.44 202 ALA A O 1
ATOM 1486 N N . ALA A 1 203 ? -18.632 7.772 -15.052 1.00 79.12 203 ALA A N 1
ATOM 1487 C CA . ALA A 1 203 ? -19.806 6.901 -15.045 1.00 79.12 203 ALA A CA 1
ATOM 1488 C C . ALA A 1 203 ? -21.074 7.638 -15.515 1.00 79.12 203 ALA A C 1
ATOM 1490 O O . ALA A 1 203 ? -21.839 7.100 -16.316 1.00 79.12 203 ALA A O 1
ATOM 1491 N N . VAL A 1 204 ? -21.269 8.889 -15.081 1.00 82.12 204 VAL A N 1
ATOM 1492 C CA . VAL A 1 204 ? -22.390 9.730 -15.534 1.00 82.12 204 VAL A CA 1
ATOM 1493 C C . VAL A 1 204 ? -22.286 10.030 -17.034 1.00 82.12 204 VAL A C 1
ATOM 1495 O O . VAL A 1 204 ? -23.281 9.910 -17.747 1.00 82.12 204 VAL A O 1
ATOM 1498 N N . MET A 1 205 ? -21.091 10.351 -17.542 1.00 79.38 205 MET A N 1
ATOM 1499 C CA . MET A 1 205 ? -20.873 10.601 -18.976 1.00 79.38 205 MET A CA 1
ATOM 1500 C C . MET A 1 205 ? -21.129 9.358 -19.843 1.00 79.38 205 MET A C 1
ATOM 1502 O O . MET A 1 205 ? -21.667 9.484 -20.940 1.00 79.38 205 MET A O 1
ATOM 1506 N N . GLN A 1 206 ? -20.787 8.162 -19.355 1.00 71.75 206 GLN A N 1
ATOM 1507 C CA . GLN A 1 206 ? -21.067 6.897 -20.048 1.00 71.75 206 GLN A CA 1
ATOM 1508 C C . GLN A 1 206 ? -22.564 6.572 -20.075 1.00 71.75 206 GLN A C 1
ATOM 1510 O O . GLN A 1 206 ? -23.068 6.125 -21.100 1.00 71.75 206 GLN A O 1
ATOM 1515 N N . ALA A 1 207 ? -23.293 6.845 -18.990 1.00 69.44 207 ALA A N 1
ATOM 1516 C CA . ALA A 1 207 ? -24.745 6.666 -18.947 1.00 69.44 207 ALA A CA 1
ATOM 1517 C C . ALA A 1 207 ? -25.502 7.679 -19.831 1.00 69.44 207 ALA A C 1
ATOM 1519 O O . ALA A 1 207 ? -26.583 7.374 -20.331 1.00 69.44 207 ALA A O 1
ATOM 1520 N N . ALA A 1 208 ? -24.936 8.872 -20.037 1.00 66.62 208 ALA A N 1
ATOM 1521 C CA . ALA A 1 208 ? -25.504 9.927 -20.877 1.00 66.62 208 ALA A CA 1
ATOM 1522 C C . ALA A 1 208 ? -25.166 9.793 -22.374 1.00 66.62 208 ALA A C 1
ATOM 1524 O O . ALA A 1 208 ? -25.684 10.568 -23.178 1.00 66.62 208 ALA A O 1
ATOM 1525 N N . SER A 1 209 ? -24.312 8.840 -22.763 1.00 53.19 209 SER A N 1
ATOM 1526 C CA . SER A 1 209 ? -24.014 8.544 -24.165 1.00 53.19 209 SER A CA 1
ATOM 1527 C C . SER A 1 209 ? -24.895 7.374 -24.625 1.00 53.19 209 SER A C 1
ATOM 1529 O O . SER A 1 209 ? -24.565 6.219 -24.347 1.00 53.19 209 SER A O 1
ATOM 1531 N N . PRO A 1 210 ? -26.051 7.621 -25.275 1.00 58.50 210 PRO A N 1
ATOM 1532 C CA . PRO A 1 210 ? -26.843 6.538 -25.826 1.00 58.50 210 PRO A CA 1
ATOM 1533 C C . PRO A 1 210 ? -26.033 5.899 -26.952 1.00 58.50 210 PRO A C 1
ATOM 1535 O O . PRO A 1 210 ? -25.602 6.561 -27.893 1.00 58.50 210 PRO A O 1
ATOM 1538 N N . ASN A 1 211 ? -25.801 4.603 -26.804 1.00 57.22 211 ASN A N 1
ATOM 1539 C CA . ASN A 1 211 ? -25.091 3.751 -27.740 1.00 57.22 211 ASN A CA 1
ATOM 1540 C C . ASN A 1 211 ? -25.608 3.986 -29.175 1.00 57.22 211 ASN A C 1
ATOM 1542 O O . ASN A 1 211 ? -26.760 3.670 -29.476 1.00 57.22 211 ASN A O 1
ATOM 1546 N N . THR A 1 212 ? -24.770 4.532 -30.060 1.00 58.81 212 THR A N 1
ATOM 1547 C CA . THR A 1 212 ? -25.035 4.628 -31.502 1.00 58.81 212 THR A CA 1
ATOM 1548 C C . THR A 1 212 ? -24.914 3.232 -32.115 1.00 58.81 212 THR A C 1
ATOM 1550 O O . THR A 1 212 ? -23.941 2.905 -32.788 1.00 58.81 212 THR A O 1
ATOM 1553 N N . ALA A 1 213 ? -25.886 2.371 -31.832 1.00 56.28 213 ALA A N 1
ATOM 1554 C CA . ALA A 1 213 ? -26.035 1.064 -32.449 1.00 56.28 213 ALA A CA 1
ATOM 1555 C C . ALA A 1 213 ? -27.356 1.038 -33.222 1.00 56.28 213 ALA A C 1
ATOM 1557 O O . ALA A 1 213 ? -28.336 0.443 -32.789 1.00 56.28 213 ALA A O 1
ATOM 1558 N N . ASP A 1 214 ? -27.358 1.704 -34.376 1.00 55.75 214 ASP A N 1
ATOM 1559 C CA . ASP A 1 214 ? -28.273 1.392 -35.470 1.00 55.75 214 ASP A CA 1
ATOM 1560 C C . ASP A 1 214 ? -27.467 1.294 -36.771 1.00 55.75 214 ASP A C 1
ATOM 1562 O O . ASP A 1 214 ? -27.079 2.296 -37.377 1.00 55.75 214 ASP A O 1
ATOM 1566 N N . LYS A 1 215 ? -27.118 0.058 -37.142 1.00 51.91 215 LYS A N 1
ATOM 1567 C CA . LYS A 1 215 ? -26.779 -0.309 -38.519 1.00 51.91 215 LYS A CA 1
ATOM 1568 C C . LYS A 1 215 ? -26.957 -1.812 -38.719 1.00 51.91 215 LYS A C 1
ATOM 1570 O O . LYS A 1 215 ? -26.006 -2.574 -38.864 1.00 51.91 215 LYS A O 1
ATOM 1575 N N . THR A 1 216 ? -28.218 -2.218 -38.740 1.00 55.94 216 THR A N 1
ATOM 1576 C CA . THR A 1 216 ? -28.669 -3.419 -39.448 1.00 55.94 216 THR A CA 1
ATOM 1577 C C . THR A 1 216 ? -29.838 -3.020 -40.329 1.00 55.94 216 THR A C 1
ATOM 1579 O O . THR A 1 216 ? -30.953 -2.920 -39.824 1.00 55.94 216 THR A O 1
ATOM 1582 N N . SER A 1 217 ? -29.567 -2.776 -41.614 1.00 51.56 217 SER A N 1
ATOM 1583 C CA . SER A 1 217 ? -30.361 -3.174 -42.797 1.00 51.56 217 SER A CA 1
ATOM 1584 C C . SER A 1 217 ? -29.842 -2.468 -44.045 1.00 51.56 217 SER A C 1
ATOM 1586 O O . SER A 1 217 ? -29.615 -1.240 -43.975 1.00 51.56 217 SER A O 1
#